Protein 3ZRD (pdb70)

Foldseek 3Di:
DPDDPPPDFDWAADPNDTFGFAADADDFQDFQDKDWFAFLVRDIDIPCNLAQAKEKEFEALDQQDQDDDVVLQVLQQVQLPDPRYAYEYEKQDDSVRNCNRPRAHPHHRYTYTHCPPDCVNSNSRRFATCDDPSHPIGAGWIFIAHNRRGTQDIDGHRYRVDDDPSVVNVVSVD/DDWAAEVNHIFDWAADADDFQDQQDKFWFAFLVRDIDIPCVLAQAKEKEFFALDQQDQDDDPLLQVLQQVQLVDPSYAYEYEKQDDSPRNCNRPSAHPHHRYTYTHVPDRVVSRNSRRQAGCDDPSHPMGAGKIFIAHNRRGTQDIDGHRHSPDHDDSVVSVVSVD

Sequence (340 aa):
QGIDPFTMTQTVHFQGNPVSVAGKLPQIGDKAKDFTLVAKDLSDVALSSFAGKRKVLNIFPSIDTGVCAASVRKFNQLAGELENTVVLCISSDLPFAQSRFCGAEGLSNVITLSTLRGADFKQAYGVAITEGPLAGLTARAVVVLDGQDNVIYSELVNEITTEPNYDAALAALKTQTVHFQGNPVSVAGKLPQIGDKAKDFTLVAKDLSDVALSSFAGKRKVLNIFPSIDTGVCAASVRKFNQLAGELENTVVLCISSDLPFAQSRFCGAEGLSNVITLSTLRGADFKQAYGVAITEGPLAGLTARAVVVLDGQDNVIYSELVNEITTEPNYDAALAALK

Organism: Yersinia pseudotuberculosis serotype O:3 (strain YPIII) (NCBI:txid502800)

Radius of gyration: 21.52 Å; Cα contacts (8 Å, |Δi|>4): 834; chains: 2; bounding box: 61×41×41 Å

Secondary structure (DSSP, 8-state):
--S-TTSPPPEEEETTEEEEEES----TTPBPPP-EEE-TTS-EEEGGGGTTSEEEEEE-S----S---HHHHHHHHHHHTSTTEEEEEEESS-HHHHTT-TTTTT-TTEEEEETTS-THHHHHTT-EE-SSTTTTSB--EEEEE-TTSBEEEEEE-SBTTS---HHHHHHHH-/-EEEEETTEEEEEES-PPPTTPBPPP-EEE-TTS-EEEGGGGTTSEEEEEE-S----S---HHHHHHHHHHHHSTTEEEEEEESS-HHHHTT-TTTTT-TTEEEEETTS-TTHHHHTT-EE-SSTTTTSB--EEEEE-TTSBEEEEEE-SBTTSPP-HHHHHHHH-

InterPro domains:
  IPR002065 Thiol peroxidase Tpx [MF_00269] (4-167)
  IPR002065 Thiol peroxidase Tpx [NF001808] (3-167)
  IPR002065 Thiol peroxidase Tpx [cd03014] (20-165)
  IPR013740 Redoxin [PF08534] (21-163)
  IPR013766 Thioredoxin domain [PS51352] (19-167)
  IPR018219 Thiol peroxidase conserved site [PS01265] (84-95)
  IPR036249 Thioredoxin-like superfamily [SSF52833] (4-164)
  IPR050455 Thiol Peroxidase Tpx Subfamily [PTHR43110] (1-167)

Nearest PDB structures (foldseek):
  2xpe-assembly1_A  TM=1.001E+00  e=2.404E-34  Yersinia pseudotuberculosis YPIII
  3i43-assembly1_A  TM=9.824E-01  e=5.336E-29  Escherichia coli K-12
  3hvx-assembly1_A-2  TM=9.548E-01  e=4.917E-28  Escherichia coli K-12
  1q98-assembly1_B  TM=9.803E-01  e=5.841E-27  Haemophilus influenzae
  4af2-assembly1_A  TM=9.039E-01  e=2.155E-28  Escherichia coli

B-factor: mean 32.44, std 13.42, range [13.03, 110.33]

CATH classification: 3.40.30.10

Solvent-accessible surface area: 14506 Å² total; per-residue (Å²): 203,92,80,92,100,184,89,176,121,21,58,0,68,39,132,71,79,85,9,39,6,30,38,102,6,14,102,120,59,63,117,9,120,97,10,64,0,0,11,150,103,27,52,85,26,28,1,68,78,26,82,46,84,49,0,0,0,0,0,12,18,35,0,19,49,87,128,37,51,81,36,11,73,111,3,0,72,79,0,1,117,66,150,79,5,6,0,0,0,0,0,7,0,7,1,66,1,1,51,71,5,40,0,4,113,82,21,81,74,14,70,19,0,0,15,28,34,31,62,128,5,21,110,40,0,0,0,18,3,78,80,41,55,8,14,24,1,0,0,9,0,0,0,0,0,39,28,63,30,37,2,48,31,26,44,41,6,101,46,13,105,63,72,8,77,24,116,32,0,36,65,33,11,141,136,47,82,2,50,68,131,53,92,106,15,32,0,11,23,76,20,14,130,122,58,60,96,8,51,94,11,57,0,0,11,82,104,21,49,84,25,26,1,68,80,29,80,45,66,52,0,0,0,0,0,12,18,33,0,19,47,76,133,42,55,74,55,8,79,50,3,0,57,82,0,0,113,72,160,77,2,4,0,0,0,0,0,10,1,8,1,62,1,2,60,105,5,44,0,5,117,84,26,81,71,14,59,15,0,0,10,27,44,29,47,113,3,29,108,48,1,0,0,10,4,87,77,44,83,17,6,21,2,0,0,5,0,0,0,0,0,42,24,56,28,59,2,50,32,28,45,40,8,93,40,11,84,72,69,7,76,24,115,30,0,24,52,36,7,212

Structure (mmCIF, N/CA/C/O backbone):
data_3ZRD
#
_entry.id   3ZRD
#
_cell.length_a   56.180
_cell.length_b   62.560
_cell.length_c   88.000
_cell.angle_alpha   90.00
_cell.angle_beta   90.00
_cell.angle_gamma   90.00
#
_symmetry.space_group_name_H-M   'P 21 21 21'
#
loop_
_entity.id
_entity.type
_entity.pdbx_description
1 polymer 'THIOL PEROXIDASE'
2 water water
#
loop_
_atom_site.group_PDB
_atom_site.id
_atom_site.type_symbol
_atom_site.label_atom_id
_atom_site.label_alt_id
_atom_site.label_comp_id
_atom_site.label_asym_id
_atom_site.label_entity_id
_atom_site.label_seq_id
_atom_site.pdbx_PDB_ins_code
_atom_site.Cartn_x
_atom_site.Cartn_y
_atom_site.Cartn_z
_atom_site.occupancy
_atom_site.B_iso_or_equiv
_atom_site.auth_seq_id
_atom_site.auth_comp_id
_atom_site.auth_asym_id
_atom_site.auth_atom_id
_atom_site.pdbx_PDB_model_num
ATOM 1 N N . GLN A 1 27 ? -19.346 -17.883 32.785 1.00 91.64 -6 GLN A N 1
ATOM 2 C CA . GLN A 1 27 ? -18.216 -17.032 32.412 1.00 88.45 -6 GLN A CA 1
ATOM 3 C C . GLN A 1 27 ? -18.652 -15.596 32.113 1.00 90.59 -6 GLN A C 1
ATOM 4 O O . GLN A 1 27 ? -19.774 -15.379 31.650 1.00 90.09 -6 GLN A O 1
ATOM 10 N N . GLY A 1 28 ? -17.761 -14.641 32.386 1.00 85.93 -5 GLY A N 1
ATOM 11 C CA . GLY A 1 28 ? -18.002 -13.218 32.167 1.00 83.21 -5 GLY A CA 1
ATOM 12 C C . GLY A 1 28 ? -17.250 -12.650 30.981 1.00 84.39 -5 GLY A C 1
ATOM 13 O O . GLY A 1 28 ? -16.663 -11.568 31.077 1.00 82.70 -5 GLY A O 1
ATOM 14 N N . ILE A 1 29 ? -17.268 -13.385 29.851 1.00 79.75 -4 ILE A N 1
ATOM 15 C CA . ILE A 1 29 ? -16.611 -13.028 28.588 1.00 76.01 -4 ILE A CA 1
ATOM 16 C C . ILE A 1 29 ? -17.451 -13.525 27.404 1.00 76.85 -4 ILE A C 1
ATOM 17 O O . ILE A 1 29 ? -18.228 -14.473 27.568 1.00 78.72 -4 ILE A O 1
ATOM 19 N N . ASP A 1 30 ? -17.295 -12.898 26.214 1.00 67.88 -3 ASP A N 1
ATOM 20 C CA . ASP A 1 30 ? -18.048 -13.320 25.032 1.00 66.37 -3 ASP A CA 1
ATOM 21 C C . ASP A 1 30 ? -17.231 -14.207 24.081 1.00 66.83 -3 ASP A C 1
ATOM 22 O O . ASP A 1 30 ? -16.326 -13.722 23.397 1.00 64.61 -3 ASP A O 1
ATOM 27 N N . PRO A 1 31 ? -17.566 -15.515 24.009 1.00 63.10 -2 PRO A N 1
ATOM 28 C CA . PRO A 1 31 ? -16.841 -16.409 23.092 1.00 62.05 -2 PRO A CA 1
ATOM 29 C C . PRO A 1 31 ? -17.273 -16.268 21.627 1.00 61.43 -2 PRO A C 1
ATOM 30 O O . PRO A 1 31 ? -16.562 -16.740 20.739 1.00 60.24 -2 PRO A O 1
ATOM 34 N N . PHE A 1 32 ? -18.443 -15.639 21.378 1.00 55.05 -1 PHE A N 1
ATOM 35 C CA . PHE A 1 32 ? -18.997 -15.467 20.036 1.00 53.18 -1 PHE A CA 1
ATOM 36 C C . PHE A 1 32 ? -18.591 -14.191 19.291 1.00 56.61 -1 PHE A C 1
ATOM 37 O O . PHE A 1 32 ? -18.868 -14.063 18.091 1.00 55.77 -1 PHE A O 1
ATOM 45 N N . THR A 1 33 ? -17.870 -13.284 19.982 1.00 52.86 0 THR A N 1
ATOM 46 C CA . THR A 1 33 ? -17.301 -12.090 19.359 1.00 50.80 0 THR A CA 1
ATOM 47 C C . THR A 1 33 ? -16.054 -12.595 18.622 1.00 54.54 0 THR A C 1
ATOM 48 O O . THR A 1 33 ? -15.126 -13.099 19.262 1.00 54.38 0 THR A O 1
ATOM 52 N N . MET A 1 34 ? -16.067 -12.542 17.282 1.00 51.43 1 MET A N 1
ATOM 53 C CA . MET A 1 34 ? -14.941 -13.008 16.470 1.00 51.79 1 MET A CA 1
ATOM 54 C C . MET A 1 34 ? -13.690 -12.164 16.718 1.00 51.58 1 MET A C 1
ATOM 55 O O . MET A 1 34 ? -13.809 -10.983 17.066 1.00 49.12 1 MET A O 1
ATOM 60 N N . THR A 1 35 ? -12.490 -12.763 16.551 1.00 47.12 2 THR A N 1
ATOM 61 C CA . THR A 1 35 ? -11.248 -12.001 16.727 1.00 44.64 2 THR A CA 1
ATOM 62 C C . THR A 1 35 ? -11.189 -10.914 15.676 1.00 45.11 2 THR A C 1
ATOM 63 O O . THR A 1 35 ? -11.728 -11.095 14.574 1.00 45.17 2 THR A O 1
ATOM 67 N N . GLN A 1 36 ? -10.584 -9.773 16.040 1.00 37.99 3 GLN A N 1
ATOM 68 C CA . GLN A 1 36 ? -10.467 -8.608 15.173 1.00 35.79 3 GLN A CA 1
ATOM 69 C C . GLN A 1 36 ? -9.764 -8.946 13.878 1.00 38.82 3 GLN A C 1
ATOM 70 O O . GLN A 1 36 ? -8.690 -9.558 13.873 1.00 37.16 3 GLN A O 1
ATOM 76 N N . THR A 1 37 ? -10.399 -8.553 12.779 1.00 36.68 4 THR A N 1
ATOM 77 C CA . THR A 1 37 ? -9.873 -8.735 11.438 1.00 37.40 4 THR A CA 1
ATOM 78 C C . THR A 1 37 ? -10.129 -7.456 10.656 1.00 40.79 4 THR A C 1
ATOM 79 O O . THR A 1 37 ? -11.204 -6.868 10.759 1.00 40.89 4 THR A O 1
ATOM 83 N N . VAL A 1 38 ? -9.130 -7.018 9.906 1.00 36.51 5 VAL A N 1
ATOM 84 C CA . VAL A 1 38 ? -9.233 -5.854 9.034 1.00 35.58 5 VAL A CA 1
ATOM 85 C C . VAL A 1 38 ? -8.909 -6.300 7.617 1.00 41.19 5 VAL A C 1
ATOM 86 O O . VAL A 1 38 ? -8.321 -7.366 7.427 1.00 42.39 5 VAL A O 1
ATOM 90 N N . HIS A 1 39 ? -9.270 -5.496 6.631 1.00 38.11 6 HIS A N 1
ATOM 91 C CA . HIS A 1 39 ? -8.999 -5.866 5.255 1.00 39.66 6 HIS A CA 1
ATOM 92 C C . HIS A 1 39 ? -8.011 -4.932 4.584 1.00 41.85 6 HIS A C 1
ATOM 93 O O . HIS A 1 39 ? -8.032 -3.724 4.821 1.00 39.52 6 HIS A O 1
ATOM 100 N N . PHE A 1 40 ? -7.096 -5.522 3.801 1.00 38.74 7 PHE A N 1
ATOM 101 C CA . PHE A 1 40 ? -6.082 -4.820 3.026 1.00 37.90 7 PHE A CA 1
ATOM 102 C C . PHE A 1 40 ? -5.858 -5.606 1.741 1.00 43.82 7 PHE A C 1
ATOM 103 O O . PHE A 1 40 ? -5.637 -6.822 1.803 1.00 43.83 7 PHE A O 1
ATOM 111 N N . GLN A 1 41 ? -5.964 -4.916 0.574 1.00 41.24 8 GLN A N 1
ATOM 112 C CA . GLN A 1 41 ? -5.817 -5.479 -0.781 1.00 42.62 8 GLN A CA 1
ATOM 113 C C . GLN A 1 41 ? -6.776 -6.671 -0.994 1.00 48.59 8 GLN A C 1
ATOM 114 O O . GLN A 1 41 ? -6.408 -7.675 -1.617 1.00 48.69 8 GLN A O 1
ATOM 120 N N . GLY A 1 42 ? -7.987 -6.532 -0.435 1.00 45.70 9 GLY A N 1
ATOM 121 C CA . GLY A 1 42 ? -9.060 -7.523 -0.463 1.00 47.60 9 GLY A CA 1
ATOM 122 C C . GLY A 1 42 ? -8.777 -8.769 0.356 1.00 52.96 9 GLY A C 1
ATOM 123 O O . GLY A 1 42 ? -9.396 -9.811 0.116 1.00 54.95 9 GLY A O 1
ATOM 124 N N . ASN A 1 43 ? -7.835 -8.680 1.326 1.00 47.47 10 ASN A N 1
ATOM 125 C CA . ASN A 1 43 ? -7.421 -9.821 2.148 1.00 47.33 10 ASN A CA 1
ATOM 126 C C . ASN A 1 43 ? -7.672 -9.632 3.647 1.00 49.46 10 ASN A C 1
ATOM 127 O O . ASN A 1 43 ? -7.376 -8.556 4.171 1.00 47.64 10 ASN A O 1
ATOM 132 N N . PRO A 1 44 ? -8.187 -10.670 4.360 1.00 46.66 11 PRO A N 1
ATOM 133 C CA . PRO A 1 44 ? -8.413 -10.531 5.809 1.00 45.13 11 PRO A CA 1
ATOM 134 C C . PRO A 1 44 ? -7.097 -10.592 6.582 1.00 46.87 11 PRO A C 1
ATOM 135 O O . PRO A 1 44 ? -6.290 -11.499 6.378 1.00 48.15 11 PRO A O 1
ATOM 139 N N . VAL A 1 45 ? -6.880 -9.600 7.452 1.00 40.25 12 VAL A N 1
ATOM 140 C CA . VAL A 1 45 ? -5.668 -9.425 8.251 1.00 38.92 12 VAL A CA 1
ATOM 141 C C . VAL A 1 45 ? -6.002 -9.354 9.752 1.00 39.03 12 VAL A C 1
ATOM 142 O O . VAL A 1 45 ? -6.827 -8.536 10.163 1.00 36.66 12 VAL A O 1
ATOM 146 N N . SER A 1 46 ? -5.372 -10.233 10.558 1.00 34.46 13 SER A N 1
ATOM 147 C CA . SER A 1 46 ? -5.589 -10.283 12.005 1.00 33.38 13 SER A CA 1
ATOM 148 C C . SER A 1 46 ? -4.980 -9.073 12.725 1.00 32.47 13 SER A C 1
ATOM 149 O O . SER A 1 46 ? -3.920 -8.574 12.333 1.00 30.31 13 SER A O 1
ATOM 152 N N . VAL A 1 47 ? -5.695 -8.578 13.744 1.00 27.89 14 VAL A N 1
ATOM 153 C CA . VAL A 1 47 ? -5.293 -7.450 14.583 1.00 25.70 14 VAL A CA 1
ATOM 154 C C . VAL A 1 47 ? -5.384 -7.961 16.021 1.00 32.38 14 VAL A C 1
ATOM 155 O O . VAL A 1 47 ? -6.445 -8.441 16.433 1.00 32.31 14 VAL A O 1
ATOM 159 N N . ALA A 1 48 ? -4.265 -7.898 16.765 1.00 28.80 15 ALA A N 1
ATOM 160 C CA . ALA A 1 48 ? -4.200 -8.412 18.137 1.00 30.19 15 ALA A CA 1
ATOM 161 C C . ALA A 1 48 ? -4.973 -7.565 19.139 1.00 34.46 15 ALA A C 1
ATOM 162 O O . ALA A 1 48 ? -5.061 -6.355 18.983 1.00 33.10 15 ALA A O 1
ATOM 164 N N . GLY A 1 49 ? -5.523 -8.219 20.154 1.00 33.25 16 GLY A N 1
ATOM 165 C CA . GLY A 1 49 ? -6.250 -7.567 21.231 1.00 32.82 16 GLY A CA 1
ATOM 166 C C . GLY A 1 49 ? -7.663 -7.150 20.895 1.00 35.52 16 GLY A C 1
ATOM 167 O O . GLY A 1 49 ? -8.311 -7.720 20.008 1.00 34.91 16 GLY A O 1
ATOM 168 N N . LYS A 1 50 ? -8.155 -6.164 21.642 1.00 31.33 17 LYS A N 1
ATOM 169 C CA . LYS A 1 50 ? -9.504 -5.646 21.484 1.00 30.83 17 LYS A CA 1
ATOM 170 C C . LYS A 1 50 ? -9.517 -4.155 21.683 1.00 31.96 17 LYS A C 1
ATOM 171 O O . LYS A 1 50 ? -9.080 -3.652 22.722 1.00 30.63 17 LYS A O 1
ATOM 175 N N . LEU A 1 51 ? -10.037 -3.455 20.681 1.00 28.08 18 LEU A N 1
ATOM 176 C CA . LEU A 1 51 ? -10.184 -2.014 20.706 1.00 27.47 18 LEU A CA 1
ATOM 177 C C . LEU A 1 51 ? -11.078 -1.633 21.901 1.00 32.46 18 LEU A C 1
ATOM 178 O O . LEU A 1 51 ? -12.146 -2.240 22.076 1.00 33.93 18 LEU A O 1
ATOM 183 N N . PRO A 1 52 ? -10.655 -0.668 22.752 1.00 27.34 19 PRO A N 1
ATOM 184 C CA . PRO A 1 52 ? -11.515 -0.262 23.881 1.00 26.86 19 PRO A CA 1
ATOM 185 C C . PRO A 1 52 ? -12.865 0.200 23.354 1.00 28.39 19 PRO A C 1
ATOM 186 O O . PRO A 1 52 ? -12.923 0.763 22.265 1.00 24.75 19 PRO A O 1
ATOM 190 N N . GLN A 1 53 ? -13.937 -0.116 24.083 1.00 27.47 20 GLN A N 1
ATOM 191 C CA . GLN A 1 53 ? -15.319 0.206 23.706 1.00 28.17 20 GLN A CA 1
ATOM 192 C C . GLN A 1 53 ? -15.855 1.322 24.608 1.00 29.62 20 GLN A C 1
ATOM 193 O O . GLN A 1 53 ? -15.305 1.553 25.685 1.00 28.49 20 GLN A O 1
ATOM 199 N N . ILE A 1 54 ? -16.959 1.970 24.196 1.00 25.89 21 ILE A N 1
ATOM 200 C CA . ILE A 1 54 ? -17.642 3.017 24.970 1.00 26.14 21 ILE A CA 1
ATOM 201 C C . ILE A 1 54 ? -17.870 2.535 26.405 1.00 32.11 21 ILE A C 1
ATOM 202 O O . ILE A 1 54 ? -18.335 1.406 26.613 1.00 33.21 21 ILE A O 1
ATOM 207 N N . GLY A 1 55 ? -17.498 3.376 27.364 1.00 29.55 22 GLY A N 1
ATOM 208 C CA . GLY A 1 55 ? -17.632 3.075 28.785 1.00 31.44 22 GLY A CA 1
ATOM 209 C C . GLY A 1 55 ? -16.348 2.585 29.425 1.00 36.36 22 GLY A C 1
ATOM 210 O O . GLY A 1 55 ? -16.173 2.731 30.638 1.00 37.92 22 GLY A O 1
ATOM 211 N N . ASP A 1 56 ? -15.449 1.972 28.624 1.00 31.74 23 ASP A N 1
ATOM 212 C CA . ASP A 1 56 ? -14.170 1.459 29.126 1.00 32.19 23 ASP A CA 1
ATOM 213 C C . ASP A 1 56 ? -13.274 2.602 29.560 1.00 35.01 23 ASP A C 1
ATOM 214 O O . ASP A 1 56 ? -13.346 3.702 29.000 1.00 33.11 23 ASP A O 1
ATOM 219 N N . LYS A 1 57 ? -12.423 2.332 30.545 1.00 32.86 24 LYS A N 1
ATOM 220 C CA . LYS A 1 57 ? -11.437 3.288 31.020 1.00 33.05 24 LYS A CA 1
ATOM 221 C C . LYS A 1 57 ? -10.193 3.052 30.158 1.00 36.01 24 LYS A C 1
ATOM 222 O O . LYS A 1 57 ? -9.712 1.921 30.077 1.00 35.79 24 LYS A O 1
ATOM 228 N N . ALA A 1 58 ? -9.743 4.086 29.433 1.00 32.39 25 ALA A N 1
ATOM 229 C CA . ALA A 1 58 ? -8.577 3.976 28.556 1.00 30.78 25 ALA A CA 1
ATOM 230 C C . ALA A 1 58 ? -7.326 3.724 29.359 1.00 33.10 25 ALA A C 1
ATOM 231 O O . ALA A 1 58 ? -7.154 4.302 30.435 1.00 33.93 25 ALA A O 1
ATOM 233 N N . LYS A 1 59 ? -6.472 2.837 28.852 1.00 27.94 26 LYS A N 1
ATOM 234 C CA . LYS A 1 59 ? -5.223 2.505 29.529 1.00 29.17 26 LYS A CA 1
ATOM 235 C C . LYS A 1 59 ? -4.187 3.604 29.283 1.00 30.84 26 LYS A C 1
ATOM 236 O O . LYS A 1 59 ? -4.115 4.154 28.179 1.00 28.13 26 LYS A O 1
ATOM 242 N N . ASP A 1 60 ? -3.377 3.920 30.315 1.00 27.51 27 ASP A N 1
ATOM 243 C CA . ASP A 1 60 ? -2.307 4.909 30.182 1.00 26.86 27 ASP A CA 1
ATOM 244 C C . ASP A 1 60 ? -1.291 4.418 29.158 1.00 30.06 27 ASP A C 1
ATOM 245 O O . ASP A 1 60 ? -1.103 3.211 28.983 1.00 30.87 27 ASP A O 1
ATOM 250 N N . PHE A 1 61 ? -0.686 5.342 28.431 1.00 25.74 28 PHE A N 1
ATOM 251 C CA . PHE A 1 61 ? 0.308 4.983 27.433 1.00 24.90 28 PHE A CA 1
ATOM 252 C C . PHE A 1 61 ? 1.372 6.040 27.359 1.00 27.81 28 PHE A C 1
ATOM 253 O O . PHE A 1 61 ? 1.156 7.163 27.813 1.00 26.36 28 PHE A O 1
ATOM 261 N N . THR A 1 62 ? 2.506 5.686 26.770 1.00 25.70 29 THR A N 1
ATOM 262 C CA . THR A 1 62 ? 3.610 6.604 26.532 1.00 25.95 29 THR A CA 1
ATOM 263 C C . THR A 1 62 ? 4.059 6.405 25.102 1.00 27.95 29 THR A C 1
ATOM 264 O O . THR A 1 62 ? 4.356 5.279 24.695 1.00 29.23 29 THR A O 1
ATOM 268 N N . LEU A 1 63 ? 4.062 7.491 24.331 1.00 22.02 30 LEU A N 1
ATOM 269 C CA . LEU A 1 63 ? 4.482 7.458 22.935 1.00 20.14 30 LEU A CA 1
ATOM 270 C C . LEU A 1 63 ? 5.511 8.562 22.661 1.00 24.36 30 LEU A C 1
ATOM 271 O O . LEU A 1 63 ? 5.772 9.378 23.546 1.00 25.52 30 LEU A O 1
ATOM 276 N N . VAL A 1 64 ? 6.104 8.571 21.462 1.00 20.46 31 VAL A N 1
ATOM 277 C CA . VAL A 1 64 ? 7.182 9.498 21.092 1.00 20.33 31 VAL A CA 1
ATOM 278 C C . VAL A 1 64 ? 6.707 10.650 20.204 1.00 23.29 31 VAL A C 1
ATOM 279 O O . VAL A 1 64 ? 6.160 10.412 19.135 1.00 21.40 31 VAL A O 1
ATOM 283 N N . ALA A 1 65 ? 6.995 11.892 20.629 1.00 21.51 32 ALA A N 1
ATOM 284 C CA . ALA A 1 65 ? 6.676 13.118 19.895 1.00 22.32 32 ALA A CA 1
ATOM 285 C C . ALA A 1 65 ? 7.756 13.431 18.834 1.00 27.11 32 ALA A C 1
ATOM 286 O O . ALA A 1 65 ? 8.782 12.738 18.760 1.00 25.62 32 ALA A O 1
ATOM 288 N N . LYS A 1 66 ? 7.494 14.455 17.993 1.00 25.88 33 LYS A N 1
ATOM 289 C CA . LYS A 1 66 ? 8.343 14.901 16.876 1.00 26.76 33 LYS A CA 1
ATOM 290 C C . LYS A 1 66 ? 9.784 15.271 17.263 1.00 31.73 33 LYS A C 1
ATOM 291 O O . LYS A 1 66 ? 10.672 15.220 16.414 1.00 31.75 33 LYS A O 1
ATOM 297 N N . ASP A 1 67 ? 10.005 15.644 18.536 1.00 29.91 34 ASP A N 1
ATOM 298 C CA . ASP A 1 67 ? 11.319 16.022 19.067 1.00 31.13 34 ASP A CA 1
ATOM 299 C C . ASP A 1 67 ? 12.009 14.841 19.788 1.00 34.10 34 ASP A C 1
ATOM 300 O O . ASP A 1 67 ? 13.048 15.033 20.423 1.00 35.37 34 ASP A O 1
ATOM 305 N N . LEU A 1 68 ? 11.415 13.631 19.691 1.00 28.69 35 LEU A N 1
ATOM 306 C CA . LEU A 1 68 ? 11.892 12.379 20.290 1.00 28.13 35 LEU A CA 1
ATOM 307 C C . LEU A 1 68 ? 11.653 12.238 21.805 1.00 33.19 35 LEU A C 1
ATOM 308 O O . LEU A 1 68 ? 12.041 11.240 22.402 1.00 33.27 35 LEU A O 1
ATOM 313 N N . SER A 1 69 ? 10.954 13.208 22.411 1.00 31.02 36 SER A N 1
ATOM 314 C CA . SER A 1 69 ? 10.580 13.158 23.827 1.00 30.87 36 SER A CA 1
ATOM 315 C C . SER A 1 69 ? 9.416 12.167 24.008 1.00 31.92 36 SER A C 1
ATOM 316 O O . SER A 1 69 ? 8.669 11.898 23.056 1.00 29.19 36 SER A O 1
ATOM 319 N N . ASP A 1 70 ? 9.270 11.644 25.233 1.00 27.95 37 ASP A N 1
ATOM 320 C CA . ASP A 1 70 ? 8.215 10.706 25.618 1.00 26.31 37 ASP A CA 1
ATOM 321 C C . ASP A 1 70 ? 7.010 11.500 26.108 1.00 30.80 37 ASP A C 1
ATOM 322 O O . ASP A 1 70 ? 7.170 12.404 26.927 1.00 32.51 37 ASP A O 1
ATOM 327 N N . VAL A 1 71 ? 5.815 11.182 25.585 1.00 25.53 38 VAL A N 1
ATOM 328 C CA . VAL A 1 71 ? 4.560 11.868 25.926 1.00 24.64 38 VAL A CA 1
ATOM 329 C C . VAL A 1 71 ? 3.583 10.842 26.518 1.00 27.52 38 VAL A C 1
ATOM 330 O O . VAL A 1 71 ? 3.230 9.887 25.836 1.00 24.76 38 VAL A O 1
ATOM 334 N N . ALA A 1 72 ? 3.153 11.032 27.794 1.00 25.88 39 ALA A N 1
ATOM 335 C CA . ALA A 1 72 ? 2.208 10.094 28.397 1.00 25.88 39 ALA A CA 1
ATOM 336 C C . ALA A 1 72 ? 0.769 10.572 28.211 1.00 28.36 39 ALA A C 1
ATOM 337 O O . ALA A 1 72 ? 0.537 11.774 28.192 1.00 26.51 39 ALA A O 1
ATOM 339 N N . LEU A 1 73 ? -0.207 9.639 28.101 1.00 25.03 40 LEU A N 1
ATOM 340 C CA . LEU A 1 73 ? -1.629 10.010 27.997 1.00 24.22 40 LEU A CA 1
ATOM 341 C C . LEU A 1 73 ? -2.038 10.906 29.197 1.00 29.82 40 LEU A C 1
ATOM 342 O O . LEU A 1 73 ? -2.783 11.884 29.017 1.00 29.32 40 LEU A O 1
ATOM 347 N N . SER A 1 74 ? -1.475 10.618 30.397 1.00 28.78 41 SER A N 1
ATOM 348 C CA . SER A 1 74 ? -1.704 11.394 31.627 1.00 30.83 41 SER A CA 1
ATOM 349 C C . SER A 1 74 ? -1.292 12.872 31.511 1.00 33.34 41 SER A C 1
ATOM 350 O O . SER A 1 74 ? -1.859 13.702 32.229 1.00 33.28 41 SER A O 1
ATOM 353 N N . SER A 1 75 ? -0.359 13.207 30.579 1.00 27.48 42 SER A N 1
ATOM 354 C CA . SER A 1 75 ? 0.070 14.600 30.337 1.00 27.41 42 SER A CA 1
ATOM 355 C C . SER A 1 75 ? -1.081 15.490 29.782 1.00 31.17 42 SER A C 1
ATOM 356 O O . SER A 1 75 ? -0.961 16.721 29.780 1.00 31.53 42 SER A O 1
ATOM 359 N N . PHE A 1 76 ? -2.177 14.859 29.313 1.00 26.18 43 PHE A N 1
ATOM 360 C CA . PHE A 1 76 ? -3.360 15.552 28.789 1.00 25.42 43 PHE A CA 1
ATOM 361 C C . PHE A 1 76 ? -4.563 15.496 29.746 1.00 30.14 43 PHE A C 1
ATOM 362 O O . PHE A 1 76 ? -5.698 15.716 29.313 1.00 27.92 43 PHE A O 1
ATOM 370 N N . ALA A 1 77 ? -4.308 15.260 31.047 1.00 30.20 44 ALA A N 1
ATOM 371 C CA . ALA A 1 77 ? -5.329 15.180 32.104 1.00 31.23 44 ALA A CA 1
ATOM 372 C C . ALA A 1 77 ? -6.373 16.306 31.997 1.00 33.83 44 ALA A C 1
ATOM 373 O O . ALA A 1 77 ? -6.006 17.464 31.786 1.00 32.10 44 ALA A O 1
ATOM 375 N N . GLY A 1 78 ? -7.649 15.933 32.070 1.00 31.31 45 GLY A N 1
ATOM 376 C CA . GLY 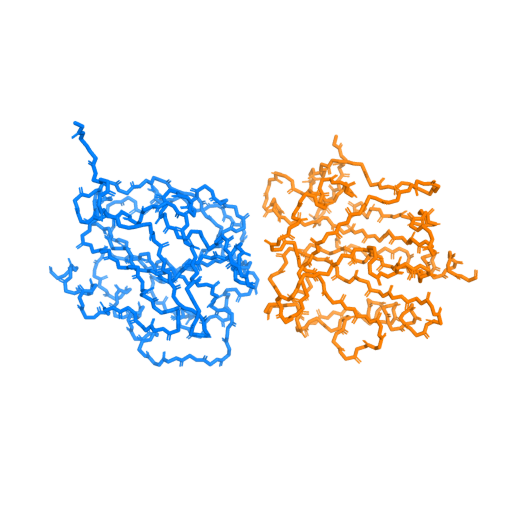A 1 78 ? -8.762 16.881 32.005 1.00 31.12 45 GLY A CA 1
ATOM 377 C C . GLY A 1 78 ? -9.271 17.208 30.611 1.00 32.21 45 GLY A C 1
ATOM 378 O O . GLY A 1 78 ? -10.427 17.605 30.456 1.00 31.04 45 GLY A O 1
ATOM 379 N N . LYS A 1 79 ? -8.411 17.075 29.588 1.00 27.44 46 LYS A N 1
ATOM 380 C CA . LYS A 1 79 ? -8.762 17.366 28.192 1.00 25.31 46 LYS A CA 1
ATOM 381 C C . LYS A 1 79 ? -9.430 16.175 27.513 1.00 25.35 46 LYS A C 1
ATOM 382 O O . LYS A 1 79 ? -9.165 15.032 27.885 1.00 23.67 46 LYS A O 1
ATOM 388 N N . ARG A 1 80 ? -10.282 16.432 26.507 1.00 21.49 47 ARG A N 1
ATOM 389 C CA . ARG A 1 80 ? -10.830 15.324 25.710 1.00 20.40 47 ARG A CA 1
ATOM 390 C C . ARG A 1 80 ? -9.729 14.954 24.713 1.00 22.23 47 ARG A C 1
ATOM 391 O O . ARG A 1 80 ? -8.974 15.832 24.289 1.00 20.35 47 ARG A O 1
ATOM 399 N N . LYS A 1 81 ? -9.603 13.669 24.376 1.00 18.11 48 LYS A N 1
ATOM 400 C CA . LYS A 1 81 ? -8.550 13.248 23.437 1.00 17.59 48 LYS A CA 1
ATOM 401 C C . LYS A 1 81 ? -9.130 12.509 22.273 1.00 20.86 48 LYS A C 1
ATOM 402 O O . LYS A 1 81 ? -9.964 11.628 22.466 1.00 22.36 48 LYS A O 1
ATOM 408 N N . VAL A 1 82 ? -8.678 12.846 21.063 1.00 16.05 49 VAL A N 1
ATOM 409 C CA . VAL A 1 82 ? -9.028 12.087 19.877 1.00 14.93 49 VAL A CA 1
ATOM 410 C C . VAL A 1 82 ? -7.775 11.294 19.494 1.00 17.95 49 VAL A C 1
ATOM 411 O O . VAL A 1 82 ? -6.769 11.896 19.114 1.00 18.30 49 VAL A O 1
ATOM 415 N N . LEU A 1 83 ? -7.824 9.959 19.638 1.00 15.14 50 LEU A N 1
ATOM 416 C CA . LEU A 1 83 ? -6.727 9.080 19.245 1.00 16.14 50 LEU A CA 1
ATOM 417 C C . LEU A 1 83 ? -7.050 8.625 17.833 1.00 19.78 50 LEU A C 1
ATOM 418 O O . LEU A 1 83 ? -7.960 7.808 17.624 1.00 18.73 50 LEU A O 1
ATOM 423 N N . ASN A 1 84 ? -6.346 9.216 16.868 1.00 16.67 51 ASN A N 1
ATOM 424 C CA . ASN A 1 84 ? -6.542 8.975 15.444 1.00 16.63 51 ASN A CA 1
ATOM 425 C C . ASN A 1 84 ? -5.383 8.100 15.001 1.00 18.55 51 ASN A C 1
ATOM 426 O O . ASN A 1 84 ? -4.266 8.570 14.833 1.00 18.44 51 ASN A O 1
ATOM 431 N N . ILE A 1 85 ? -5.638 6.799 14.928 1.00 15.72 52 ILE A N 1
ATOM 432 C CA . ILE A 1 85 ? -4.609 5.777 14.724 1.00 14.18 52 ILE A CA 1
ATOM 433 C C . ILE A 1 85 ? -4.526 5.339 13.268 1.00 18.15 52 ILE A C 1
ATOM 434 O O . ILE A 1 85 ? -5.529 4.958 12.688 1.00 17.50 52 ILE A O 1
ATOM 439 N N . PHE A 1 86 ? -3.317 5.350 12.708 1.00 15.47 53 PHE A N 1
ATOM 440 C CA . PHE A 1 86 ? -3.094 4.999 11.310 1.00 15.13 53 PHE A CA 1
ATOM 441 C C . PHE A 1 86 ? -1.976 3.988 11.093 1.00 19.46 53 PHE A C 1
ATOM 442 O O . PHE A 1 86 ? -0.925 4.114 11.729 1.00 17.11 53 PHE A O 1
ATOM 450 N N . PRO A 1 87 ? -2.099 3.132 10.049 1.00 18.00 54 PRO A N 1
ATOM 451 C CA . PRO A 1 87 ? -0.957 2.266 9.659 1.00 18.57 54 PRO A CA 1
ATOM 452 C C . PRO A 1 87 ? 0.262 3.126 9.290 1.00 21.85 54 PRO A C 1
ATOM 453 O O . PRO A 1 87 ? 1.363 2.865 9.770 1.00 22.35 54 PRO A O 1
ATOM 457 N N . SER A 1 88 ? 0.050 4.195 8.497 1.00 16.91 55 SER A N 1
ATOM 458 C CA . SER A 1 88 ? 1.091 5.169 8.164 1.00 16.45 55 SER A CA 1
ATOM 459 C C . SER A 1 88 ? 0.459 6.502 7.805 1.00 20.97 55 SER A C 1
ATOM 460 O O . SER A 1 88 ? -0.598 6.553 7.163 1.00 20.23 55 SER A O 1
ATOM 463 N N . ILE A 1 89 ? 1.132 7.571 8.210 1.00 19.53 56 ILE A N 1
ATOM 464 C CA . ILE A 1 89 ? 0.781 8.954 7.897 1.00 20.23 56 ILE A CA 1
ATOM 465 C C . ILE A 1 89 ? 1.880 9.589 7.030 1.00 25.78 56 ILE A C 1
ATOM 466 O O . ILE A 1 89 ? 1.825 10.782 6.724 1.00 27.32 56 ILE A O 1
ATOM 471 N N . ASP A 1 90 ? 2.848 8.768 6.599 1.00 21.21 57 ASP A N 1
ATOM 472 C CA . ASP A 1 90 ? 3.949 9.202 5.741 1.00 20.56 57 ASP A CA 1
ATOM 473 C C . ASP A 1 90 ? 3.466 9.267 4.276 1.00 25.34 57 ASP A C 1
ATOM 474 O O . ASP A 1 90 ? 3.597 8.298 3.528 1.00 23.80 57 ASP A O 1
ATOM 479 N N . THR A 1 91 ? 2.881 10.408 3.889 1.00 24.25 58 THR A N 1
ATOM 480 C CA . THR A 1 91 ? 2.347 10.614 2.537 1.00 26.51 58 THR A CA 1
ATOM 481 C C . THR A 1 91 ? 2.399 12.069 2.091 1.00 34.12 58 THR A C 1
ATOM 482 O O . THR A 1 91 ? 2.249 12.969 2.914 1.00 34.67 58 THR A O 1
ATOM 486 N N . GLY A 1 92 ? 2.595 12.275 0.792 1.00 33.46 59 GLY A N 1
ATOM 487 C CA . GLY A 1 92 ? 2.622 13.601 0.189 1.00 35.98 59 GLY A CA 1
ATOM 488 C C . GLY A 1 92 ? 1.274 14.015 -0.364 1.00 42.28 59 GLY A C 1
ATOM 489 O O . GLY A 1 92 ? 1.140 15.111 -0.920 1.00 43.14 59 GLY A O 1
ATOM 490 N N . VAL A 1 93 ? 0.261 13.137 -0.214 1.00 39.13 60 VAL A N 1
ATOM 491 C CA . VAL A 1 93 ? -1.091 13.359 -0.726 1.00 40.40 60 VAL A CA 1
ATOM 492 C C . VAL A 1 93 ? -2.109 12.621 0.125 1.00 44.85 60 VAL A C 1
ATOM 493 O O . VAL A 1 93 ? -1.963 11.421 0.376 1.00 44.16 60 VAL A O 1
ATOM 497 N N . CYS A 1 94 ? -3.118 13.352 0.605 1.00 41.62 61 CYS A N 1
ATOM 498 C CA . CYS A 1 94 ? -4.158 12.784 1.457 1.00 40.74 61 CYS A CA 1
ATOM 499 C C . CYS A 1 94 ? -5.538 13.343 1.126 1.00 42.85 61 CYS A C 1
ATOM 500 O O . CYS A 1 94 ? -5.661 14.417 0.519 1.00 42.39 61 CYS A O 1
ATOM 503 N N . ALA A 1 95 ? -6.573 12.612 1.556 1.00 37.09 62 ALA A N 1
ATOM 504 C CA . ALA A 1 95 ? -7.958 13.012 1.387 1.00 37.03 62 ALA A CA 1
ATOM 505 C C . ALA A 1 95 ? -8.243 14.209 2.306 1.00 35.94 62 ALA A C 1
ATOM 506 O O . ALA A 1 95 ? -7.792 14.224 3.452 1.00 32.76 62 ALA A O 1
ATOM 508 N N . ALA A 1 96 ? -8.973 15.223 1.791 1.00 32.12 63 ALA A N 1
ATOM 509 C CA . ALA A 1 96 ? -9.331 16.440 2.535 1.00 30.54 63 ALA A CA 1
ATOM 510 C C . ALA A 1 96 ? -10.058 16.126 3.850 1.00 29.98 63 ALA A C 1
ATOM 511 O O . ALA A 1 96 ? -9.835 16.817 4.847 1.00 25.90 63 ALA A O 1
ATOM 513 N N . SER A 1 97 ? -10.901 15.061 3.847 1.00 26.49 64 SER A N 1
ATOM 514 C CA . SER A 1 97 ? -11.668 14.571 4.996 1.00 25.06 64 SER A CA 1
ATOM 515 C C . SER A 1 97 ? -10.775 14.222 6.189 1.00 25.51 64 SER A C 1
ATOM 516 O O . SER A 1 97 ? -11.155 14.524 7.320 1.00 24.30 64 SER A O 1
ATOM 519 N N . VAL A 1 98 ? -9.590 13.603 5.935 1.00 21.84 65 VAL A N 1
ATOM 520 C CA . VAL A 1 98 ? -8.611 13.227 6.975 1.00 21.36 65 VAL A CA 1
ATOM 521 C C . VAL A 1 98 ? -8.169 14.499 7.718 1.00 24.48 65 VAL A C 1
ATOM 522 O O . VAL A 1 98 ? -8.255 14.585 8.951 1.00 22.20 65 VAL A O 1
ATOM 526 N N . ARG A 1 99 ? -7.753 15.506 6.937 1.00 22.02 66 ARG A N 1
ATOM 527 C CA . ARG A 1 99 ? -7.300 16.787 7.437 1.00 22.05 66 ARG A CA 1
ATOM 528 C C . ARG A 1 99 ? -8.417 17.560 8.105 1.00 25.08 66 ARG A C 1
ATOM 529 O O . ARG A 1 99 ? -8.208 18.075 9.198 1.00 24.72 66 ARG A O 1
ATOM 537 N N . LYS A 1 100 ? -9.591 17.651 7.453 1.00 20.71 67 LYS A N 1
ATOM 538 C CA . LYS A 1 100 ? -10.773 18.347 7.958 1.00 20.86 67 LYS A CA 1
ATOM 539 C C . LYS A 1 100 ? -11.199 17.829 9.346 1.00 23.62 67 LYS A C 1
ATOM 540 O O . LYS A 1 100 ? -11.505 18.645 10.211 1.00 24.44 67 LYS A O 1
ATOM 546 N N . PHE A 1 101 ? -11.213 16.491 9.550 1.00 18.73 68 PHE A N 1
ATOM 547 C CA . PHE A 1 101 ? -11.584 15.916 10.844 1.00 17.41 68 PHE A CA 1
ATOM 548 C C . PHE A 1 101 ? -10.604 16.370 11.925 1.00 20.70 68 PHE A C 1
ATOM 549 O O . PHE A 1 101 ? -11.037 16.813 12.972 1.00 19.26 68 PHE A O 1
ATOM 557 N N . ASN A 1 102 ? -9.290 16.251 11.662 1.00 17.99 69 ASN A N 1
ATOM 558 C CA . ASN A 1 102 ? -8.263 16.647 12.625 1.00 17.47 69 ASN A CA 1
ATOM 559 C C . ASN A 1 102 ? -8.364 18.121 12.968 1.00 20.39 69 ASN A C 1
ATOM 560 O O . ASN A 1 102 ? -8.288 18.476 14.144 1.00 19.45 69 ASN A O 1
ATOM 565 N N . GLN A 1 103 ? -8.644 18.964 11.956 1.00 17.87 70 GLN A N 1
ATOM 566 C CA . GLN A 1 103 ? -8.768 20.406 12.120 1.00 19.63 70 GLN A CA 1
ATOM 567 C C . GLN A 1 103 ? -9.971 20.767 13.003 1.00 23.65 70 GLN A C 1
ATOM 568 O O . GLN A 1 103 ? -9.819 21.510 13.978 1.00 23.21 70 GLN A O 1
ATOM 574 N N . LEU A 1 104 ? -11.152 20.219 12.664 1.00 20.22 71 LEU A N 1
ATOM 575 C CA . LEU A 1 104 ? -12.386 20.449 13.385 1.00 20.24 71 LEU A CA 1
ATOM 576 C C . LEU A 1 104 ? -12.291 19.986 14.835 1.00 22.98 71 LEU A C 1
ATOM 577 O O . LEU A 1 104 ? -12.637 20.757 15.722 1.00 22.48 71 LEU A O 1
ATOM 582 N N . ALA A 1 105 ? -11.785 18.754 15.071 1.00 19.92 72 ALA A N 1
ATOM 583 C CA . ALA A 1 105 ? -11.637 18.199 16.418 1.00 19.66 72 ALA A CA 1
ATOM 584 C C . ALA A 1 105 ? -10.676 19.042 17.266 1.00 22.15 72 ALA A C 1
ATOM 585 O O . ALA A 1 105 ? -11.007 19.369 18.409 1.00 20.91 72 ALA A O 1
ATOM 587 N N . GLY A 1 106 ? -9.535 19.426 16.677 1.00 18.91 73 GLY A N 1
ATOM 588 C CA . GLY A 1 106 ? -8.534 20.262 17.339 1.00 19.60 73 GLY A CA 1
ATOM 589 C C . GLY A 1 106 ? -9.015 21.668 17.668 1.00 26.15 73 GLY A C 1
ATOM 590 O O . GLY A 1 106 ? -8.480 22.300 18.586 1.00 25.53 73 GLY A O 1
ATOM 591 N N . GLU A 1 107 ? -10.037 22.169 16.926 1.00 24.18 74 GLU A N 1
ATOM 592 C CA . GLU A 1 107 ? -10.616 23.501 17.148 1.00 25.01 74 GLU A CA 1
ATOM 593 C C . GLU A 1 107 ? -11.689 23.505 18.245 1.00 28.80 74 GLU A C 1
ATOM 594 O O . GLU A 1 107 ? -12.126 24.577 18.674 1.00 29.35 74 GLU A O 1
ATOM 600 N N . LEU A 1 108 ? -12.111 22.311 18.698 1.00 24.08 75 LEU A N 1
ATOM 601 C CA . LEU A 1 108 ? -13.099 22.194 19.771 1.00 24.31 75 LEU A CA 1
ATOM 602 C C . LEU A 1 108 ? -12.428 22.565 21.077 1.00 28.41 75 LEU A C 1
ATOM 603 O O . LEU A 1 108 ? -11.216 22.374 21.228 1.00 27.92 75 LEU A O 1
ATOM 608 N N . GLU A 1 109 ? -13.217 23.092 22.025 1.00 26.51 76 GLU A N 1
ATOM 609 C CA . GLU A 1 109 ? -12.692 23.481 23.325 1.0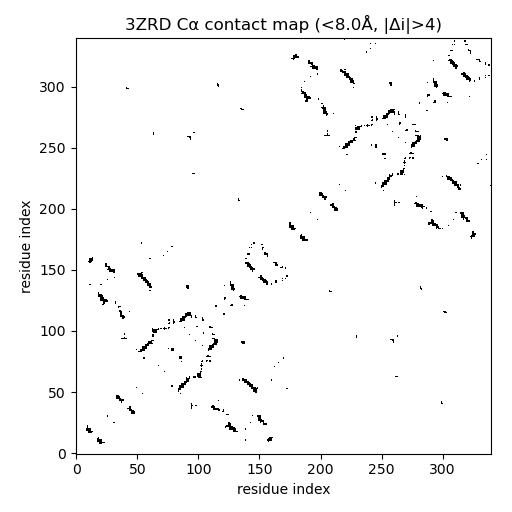0 26.41 76 GLU A CA 1
ATOM 610 C C . GLU A 1 109 ? -12.221 22.276 24.117 1.00 26.13 76 GLU A C 1
ATOM 611 O O . GLU A 1 109 ? -12.858 21.214 24.069 1.00 25.03 76 GLU A O 1
ATOM 617 N N . ASN A 1 110 ? -11.107 22.457 24.845 1.00 22.61 77 ASN A N 1
ATOM 618 C CA . ASN A 1 110 ? -10.517 21.474 25.753 1.00 21.78 77 ASN A CA 1
ATOM 619 C C . ASN A 1 110 ? -10.329 20.109 25.073 1.00 22.83 77 ASN A C 1
ATOM 620 O O . ASN A 1 110 ? -10.762 19.070 25.587 1.00 21.07 77 ASN A O 1
ATOM 625 N N . THR A 1 111 ? -9.721 20.126 23.865 1.00 19.20 78 THR A N 1
ATOM 626 C CA . THR A 1 111 ? -9.544 18.909 23.075 1.00 17.49 78 THR A CA 1
ATOM 627 C C . THR A 1 111 ? -8.154 18.874 22.456 1.00 23.84 78 THR A C 1
ATOM 628 O O . THR A 1 111 ? -7.652 19.889 21.971 1.00 25.54 78 THR A O 1
ATOM 632 N N . VAL A 1 112 ? -7.555 17.695 22.458 1.00 18.96 79 VAL A N 1
ATOM 633 C CA . VAL A 1 112 ? -6.301 17.435 21.770 1.00 19.01 79 VAL A CA 1
ATOM 634 C C . VAL A 1 112 ? -6.505 16.237 20.804 1.00 21.71 79 VAL A C 1
ATOM 635 O O . VAL A 1 112 ? -7.203 15.272 21.142 1.00 20.71 79 VAL A O 1
ATOM 639 N N . VAL A 1 113 ? -5.903 16.324 19.606 1.00 17.48 80 VAL A N 1
ATOM 640 C CA . VAL A 1 113 ? -5.930 15.255 18.607 1.00 15.38 80 VAL A CA 1
ATOM 641 C C . VAL A 1 113 ? -4.537 14.655 18.607 1.00 19.17 80 VAL A C 1
ATOM 642 O O . VAL A 1 113 ? -3.550 15.382 18.455 1.00 17.79 80 VAL A O 1
ATOM 646 N N . LEU A 1 114 ? -4.454 13.340 18.807 1.00 16.10 81 LEU A N 1
ATOM 647 C CA . LEU A 1 114 ? -3.182 12.634 18.793 1.00 16.82 81 LEU A CA 1
ATOM 648 C C . LEU A 1 114 ? -3.183 11.675 17.603 1.00 18.95 81 LEU A C 1
ATOM 649 O O . LEU A 1 114 ? -3.927 10.678 17.602 1.00 17.40 81 LEU A O 1
ATOM 654 N N . CYS A 1 115 ? -2.411 12.029 16.548 1.00 16.03 82 CYS A N 1
ATOM 655 C CA . CYS A 1 115 ? -2.305 11.206 15.346 1.00 15.73 82 CYS A CA 1
ATOM 656 C C . CYS A 1 115 ? -1.200 10.230 15.608 1.00 19.65 82 CYS A C 1
ATOM 657 O O . CYS A 1 115 ? -0.031 10.619 15.671 1.00 20.43 82 CYS A O 1
ATOM 660 N N . ILE A 1 116 ? -1.570 8.963 15.779 1.00 15.51 83 ILE A N 1
ATOM 661 C CA . ILE A 1 116 ? -0.628 7.919 16.172 1.00 14.57 83 ILE A CA 1
ATOM 662 C C . ILE A 1 116 ? -0.370 6.959 15.029 1.00 17.76 83 ILE A C 1
ATOM 663 O O . ILE A 1 116 ? -1.304 6.537 14.372 1.00 16.48 83 ILE A O 1
ATOM 668 N N . SER A 1 117 ? 0.896 6.577 14.830 1.00 15.83 84 SER A N 1
ATOM 669 C CA . SER A 1 117 ? 1.290 5.595 13.817 1.00 16.03 84 SER A CA 1
ATOM 670 C C . SER A 1 117 ? 2.638 4.988 14.210 1.00 20.67 84 SER A C 1
ATOM 671 O O . SER A 1 117 ? 3.274 5.441 15.167 1.00 19.32 84 SER A O 1
ATOM 674 N N . SER A 1 118 ? 3.077 3.989 13.443 1.00 18.56 85 SER A N 1
ATOM 675 C CA . SER A 1 118 ? 4.369 3.327 13.635 1.00 19.11 85 SER A CA 1
ATOM 676 C C . SER A 1 118 ? 5.469 4.064 12.836 1.00 20.97 85 SER A C 1
ATOM 677 O O . SER A 1 118 ? 6.613 3.634 12.847 1.00 20.81 85 SER A O 1
ATOM 680 N N . ASP A 1 119 ? 5.127 5.170 12.134 1.00 17.16 86 ASP A N 1
ATOM 681 C CA . ASP A 1 119 ? 6.165 5.918 11.422 1.00 18.20 86 ASP A CA 1
ATOM 682 C C . ASP A 1 119 ? 7.050 6.542 12.485 1.00 22.67 86 ASP A C 1
ATOM 683 O O . ASP A 1 119 ? 6.550 6.918 13.552 1.00 21.92 86 ASP A O 1
ATOM 688 N N . LEU A 1 120 ? 8.349 6.655 12.213 1.00 20.39 87 LEU A N 1
ATOM 689 C CA . LEU A 1 120 ? 9.242 7.302 13.172 1.00 20.16 87 LEU A CA 1
ATOM 690 C C . LEU A 1 120 ? 8.925 8.812 13.221 1.00 23.05 87 LEU A C 1
ATOM 691 O O . LEU A 1 120 ? 8.392 9.328 12.239 1.00 21.28 87 LEU A O 1
ATOM 696 N N . PRO A 1 121 ? 9.267 9.552 14.301 1.00 23.01 88 PRO A N 1
ATOM 697 C CA . PRO A 1 121 ? 8.962 11.004 14.324 1.00 24.26 88 PRO A CA 1
ATOM 698 C C . PRO A 1 121 ? 9.489 11.773 13.108 1.00 32.52 88 PRO A C 1
ATOM 699 O O . PRO A 1 121 ? 8.850 12.743 12.696 1.00 33.79 88 PRO A O 1
ATOM 703 N N . PHE A 1 122 ? 10.614 11.306 12.504 1.00 29.57 89 PHE A N 1
ATOM 704 C CA . PHE A 1 122 ? 11.235 11.928 11.323 1.00 30.70 89 PHE A CA 1
ATOM 705 C C . PHE A 1 122 ? 10.332 11.900 10.073 1.00 33.01 89 PHE A C 1
ATOM 706 O O . PHE A 1 122 ? 10.505 12.731 9.187 1.00 34.50 89 PHE A O 1
ATOM 714 N N . ALA A 1 123 ? 9.413 10.937 9.993 1.00 28.26 90 ALA A N 1
ATOM 715 C CA . ALA A 1 123 ? 8.482 10.726 8.875 1.00 28.02 90 ALA A CA 1
ATOM 716 C C . ALA A 1 123 ? 7.060 11.203 9.165 1.00 34.71 90 ALA A C 1
ATOM 717 O O . ALA A 1 123 ? 6.254 11.276 8.237 1.00 35.00 90 ALA A O 1
ATOM 719 N N . GLN A 1 124 ? 6.742 11.499 10.435 1.00 33.15 91 GLN A N 1
ATOM 720 C CA . GLN A 1 124 ? 5.392 11.926 10.821 1.00 33.33 91 GLN A CA 1
ATOM 721 C C . GLN A 1 124 ? 5.144 13.398 10.609 1.00 40.59 91 GLN A C 1
ATOM 722 O O . GLN A 1 124 ? 3.993 13.799 10.423 1.00 39.65 91 GLN A O 1
ATOM 728 N N . SER A 1 125 ? 6.220 14.206 10.653 1.00 40.81 92 SER A N 1
ATOM 729 C CA . SER A 1 125 ? 6.179 15.663 10.504 1.00 42.98 92 SER A CA 1
ATOM 730 C C . SER A 1 125 ? 5.677 16.124 9.135 1.00 47.55 92 SER A C 1
ATOM 731 O O . SER A 1 125 ? 5.176 17.240 9.008 1.00 48.47 92 SER A O 1
ATOM 734 N N . ARG A 1 126 ? 5.777 15.253 8.127 1.00 44.82 93 ARG A N 1
ATOM 735 C CA . ARG A 1 126 ? 5.300 15.524 6.772 1.00 44.89 93 ARG A CA 1
ATOM 736 C C . ARG A 1 126 ? 3.911 14.894 6.551 1.00 46.76 93 ARG A C 1
ATOM 737 O O . ARG A 1 126 ? 3.573 14.504 5.425 1.00 47.50 93 ARG A O 1
ATOM 745 N N . PHE A 1 127 ? 3.104 14.789 7.633 1.00 39.57 94 PHE A N 1
ATOM 746 C CA . PHE A 1 127 ? 1.767 14.251 7.480 1.00 37.40 94 PHE A CA 1
ATOM 747 C C . PHE A 1 127 ? 0.838 15.289 7.007 1.00 39.33 94 PHE A C 1
ATOM 748 O O . PHE A 1 127 ? 0.456 16.232 7.709 1.00 35.14 94 PHE A O 1
ATOM 756 N N . CYS A 1 128 ? 0.463 15.049 5.774 1.00 38.36 95 CYS A N 1
ATOM 757 C CA . CYS A 1 128 ? -0.482 15.735 4.952 1.00 39.67 95 CYS A CA 1
ATOM 758 C C . CYS A 1 128 ? -1.737 16.115 5.772 1.00 40.53 95 CYS A C 1
ATOM 759 O O . CYS A 1 128 ? -2.215 17.230 5.637 1.00 41.37 95 CYS A O 1
ATOM 762 N N . GLY A 1 129 ? -2.207 15.223 6.652 1.00 34.68 96 GLY A N 1
ATOM 763 C CA . GLY A 1 129 ? -3.391 15.474 7.481 1.00 33.11 96 GLY A CA 1
ATOM 764 C C . GLY A 1 129 ? -3.220 15.958 8.914 1.00 32.67 96 GLY A C 1
ATOM 765 O O . GLY A 1 129 ? -4.204 15.961 9.653 1.00 31.30 96 GLY A O 1
ATOM 766 N N . ALA A 1 130 ? -2.001 16.386 9.339 1.00 27.73 97 ALA A N 1
ATOM 767 C CA . ALA A 1 130 ? -1.758 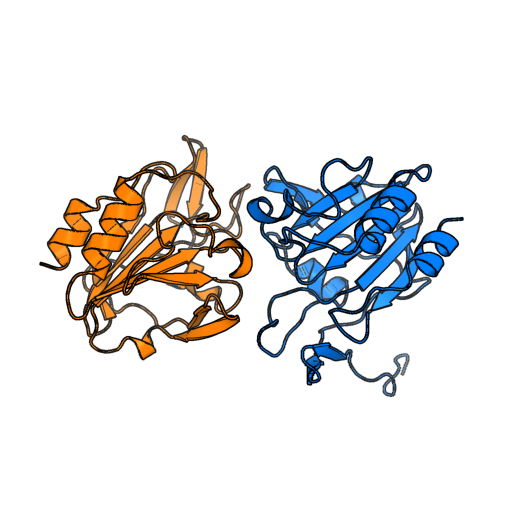16.888 10.709 1.00 27.17 97 ALA A CA 1
ATOM 768 C C . ALA A 1 130 ? -0.891 18.138 10.822 1.00 33.95 97 ALA A C 1
ATOM 769 O O . ALA A 1 130 ? -1.063 18.907 11.769 1.00 32.96 97 ALA A O 1
ATOM 771 N N . GLU A 1 131 ? 0.070 18.320 9.894 1.00 33.36 98 GLU A N 1
ATOM 772 C CA . GLU A 1 131 ? 1.019 19.443 9.897 1.00 35.24 98 GLU A CA 1
ATOM 773 C C . GLU A 1 131 ? 0.345 20.814 9.921 1.00 39.40 98 GLU A C 1
ATOM 774 O O . GLU A 1 131 ? -0.571 21.053 9.145 1.00 40.16 98 GLU A O 1
ATOM 780 N N . GLY A 1 132 ? 0.800 21.683 10.827 1.00 34.87 99 GLY A N 1
ATOM 781 C CA . GLY A 1 132 ? 0.308 23.046 10.977 1.00 35.26 99 GLY A CA 1
ATOM 782 C C . GLY A 1 132 ? -1.093 23.202 11.532 1.00 37.56 99 GLY A C 1
ATOM 783 O O . GLY A 1 132 ? -1.682 24.278 11.406 1.00 38.75 99 GLY A O 1
ATOM 784 N N . LEU A 1 133 ? -1.645 22.143 12.159 1.00 31.27 100 LEU A N 1
ATOM 785 C CA . LEU A 1 133 ? -2.983 22.203 12.734 1.00 29.27 100 LEU A CA 1
ATOM 786 C C . LEU A 1 133 ? -2.937 22.412 14.245 1.00 31.37 100 LEU A C 1
ATOM 787 O O . LEU A 1 133 ? -2.186 21.718 14.942 1.00 28.54 100 LEU A O 1
ATOM 792 N N . SER A 1 134 ? -3.753 23.354 14.746 1.00 29.12 101 SER A N 1
ATOM 793 C CA . SER A 1 134 ? -3.847 23.666 16.173 1.00 28.95 101 SER A CA 1
ATOM 794 C C . SER A 1 134 ? -4.352 22.464 16.954 1.00 28.56 101 SER A C 1
ATOM 795 O O . SER A 1 134 ? -5.333 21.829 16.551 1.00 27.23 101 SER A O 1
ATOM 798 N N . ASN A 1 135 ? -3.672 22.156 18.074 1.00 23.87 102 ASN A N 1
ATOM 799 C CA . ASN A 1 135 ? -4.003 21.054 18.978 1.00 21.99 102 ASN A CA 1
ATOM 800 C C . ASN A 1 135 ? -3.987 19.669 18.328 1.00 22.72 102 ASN A C 1
ATOM 801 O O . ASN A 1 135 ? -4.714 18.785 18.777 1.00 21.48 102 ASN A O 1
ATOM 806 N N . VAL A 1 136 ? -3.169 19.483 17.275 1.00 19.05 103 VAL A N 1
ATOM 807 C CA . VAL A 1 136 ? -3.000 18.185 16.610 1.00 16.63 103 VAL A CA 1
ATOM 808 C C . VAL A 1 136 ? -1.522 17.833 16.759 1.00 21.71 103 VAL A C 1
ATOM 809 O O . VAL A 1 136 ? -0.667 18.586 16.279 1.00 21.08 103 VAL A O 1
ATOM 813 N N . ILE A 1 137 ? -1.237 16.731 17.480 1.00 19.77 104 ILE A N 1
ATOM 814 C CA . ILE A 1 137 ? 0.119 16.242 17.827 1.00 21.32 104 ILE A CA 1
ATOM 815 C C . ILE A 1 137 ? 0.314 14.873 17.179 1.00 23.68 104 ILE A C 1
ATOM 816 O O . ILE A 1 137 ? -0.583 14.039 17.258 1.00 24.63 104 ILE A O 1
ATOM 821 N N . THR A 1 138 ? 1.481 14.639 16.554 1.00 18.68 105 THR A N 1
ATOM 822 C CA . THR A 1 138 ? 1.799 13.320 15.988 1.00 17.48 105 THR A CA 1
ATOM 823 C C . THR A 1 138 ? 2.593 12.551 17.052 1.00 21.18 105 THR A C 1
ATOM 824 O O . THR A 1 138 ? 3.435 13.132 17.751 1.00 20.38 105 THR A O 1
ATOM 828 N N . LEU A 1 139 ? 2.296 11.265 17.196 1.00 16.59 106 LEU A N 1
ATOM 829 C CA . LEU A 1 139 ? 2.976 10.409 18.159 1.00 16.52 106 LEU A CA 1
ATOM 830 C C . LEU A 1 139 ? 3.347 9.101 17.489 1.00 21.03 106 LEU A C 1
ATOM 831 O O . LEU A 1 139 ? 2.557 8.544 16.723 1.00 19.46 106 LEU A O 1
ATOM 836 N N . SER A 1 140 ? 4.551 8.629 17.787 1.00 19.22 107 SER A N 1
ATOM 837 C CA . SER A 1 140 ? 5.129 7.425 17.220 1.00 18.48 107 SER A CA 1
ATOM 838 C C . SER A 1 140 ? 5.166 6.282 18.192 1.00 22.09 107 SER A C 1
ATOM 839 O O . SER A 1 140 ? 5.479 6.457 19.371 1.00 21.02 107 SER A O 1
ATOM 842 N N . THR A 1 141 ? 4.964 5.085 17.637 1.00 20.84 108 THR A N 1
ATOM 843 C CA . THR A 1 141 ? 5.040 3.797 18.315 1.00 23.31 108 THR A CA 1
ATOM 844 C C . THR A 1 141 ? 6.530 3.379 18.536 1.00 33.39 108 THR A C 1
ATOM 845 O O . THR A 1 141 ? 6.792 2.335 19.154 1.00 35.01 108 THR A O 1
ATOM 849 N N . LEU A 1 142 ? 7.507 4.234 18.111 1.00 31.51 109 LEU A N 1
ATOM 850 C CA . LEU A 1 142 ? 8.946 3.977 18.322 1.00 33.83 109 LEU A CA 1
ATOM 851 C C . LEU A 1 142 ? 9.196 3.454 19.761 1.00 42.66 109 LEU A C 1
ATOM 852 O O . LEU A 1 142 ? 9.885 2.448 19.937 1.00 43.74 109 LEU A O 1
ATOM 857 N N . ARG A 1 143 ? 8.597 4.126 20.769 1.00 41.43 110 ARG A N 1
ATOM 858 C CA . ARG A 1 143 ? 8.603 3.734 22.187 1.00 43.61 110 ARG A CA 1
ATOM 859 C C . ARG A 1 143 ? 7.215 4.046 22.802 1.00 51.70 110 ARG A C 1
ATOM 860 O O . ARG A 1 143 ? 6.892 5.212 23.011 1.00 51.40 110 ARG A O 1
ATOM 868 N N . GLY A 1 144 ? 6.427 3.034 23.142 1.00 51.26 111 GLY A N 1
ATOM 869 C CA . GLY A 1 144 ? 6.695 1.623 22.909 1.00 51.67 111 GLY A CA 1
ATOM 870 C C . GLY A 1 144 ? 5.424 0.885 22.539 1.00 54.98 111 GLY A C 1
ATOM 871 O O . GLY A 1 144 ? 4.319 1.358 22.830 1.00 55.02 111 GLY A O 1
ATOM 872 N N . ALA A 1 145 ? 5.590 -0.312 21.947 1.00 50.86 112 ALA A N 1
ATOM 873 C CA . ALA A 1 145 ? 4.553 -1.233 21.467 1.00 49.55 112 ALA A CA 1
ATOM 874 C C . ALA A 1 145 ? 3.525 -1.773 22.490 1.00 49.63 112 ALA A C 1
ATOM 875 O O . ALA A 1 145 ? 2.578 -2.447 22.070 1.00 50.93 112 ALA A O 1
ATOM 877 N N . ASP A 1 146 ? 3.682 -1.490 23.809 1.00 39.71 113 ASP A N 1
ATOM 878 C CA . ASP A 1 146 ? 2.686 -1.897 24.809 1.00 37.47 113 ASP A CA 1
ATOM 879 C C . ASP A 1 146 ? 1.344 -1.212 24.493 1.00 33.42 113 ASP A C 1
ATOM 880 O O . ASP A 1 146 ? 0.280 -1.769 24.766 1.00 32.43 113 ASP A O 1
ATOM 885 N N . PHE A 1 147 ? 1.408 0.002 23.920 1.00 25.22 114 PHE A N 1
ATOM 886 C CA . PHE A 1 147 ? 0.224 0.756 23.517 1.00 21.90 114 PHE A CA 1
ATOM 887 C C . PHE A 1 147 ? -0.597 -0.047 22.494 1.00 24.75 114 PHE A C 1
ATOM 888 O O . PHE A 1 147 ? -1.814 -0.133 22.621 1.00 23.27 114 PHE A O 1
ATOM 896 N N . LYS A 1 148 ? 0.077 -0.606 21.469 1.00 22.99 115 LYS A N 1
ATOM 897 C CA . LYS A 1 148 ? -0.565 -1.371 20.390 1.00 23.03 115 LYS A CA 1
ATOM 898 C C . LYS A 1 148 ? -1.433 -2.514 20.908 1.00 29.37 115 LYS A C 1
ATOM 899 O O . LYS A 1 148 ? -2.572 -2.647 20.448 1.00 29.95 115 LYS A O 1
ATOM 905 N N . GLN A 1 149 ? -0.923 -3.291 21.900 1.00 27.01 116 GLN A N 1
ATOM 906 C CA . GLN A 1 149 ? -1.664 -4.391 22.529 1.00 27.84 116 GLN A CA 1
ATOM 907 C C . GLN A 1 149 ? -2.786 -3.847 23.405 1.00 30.39 116 GLN A C 1
ATOM 908 O O . GLN A 1 149 ? -3.923 -4.298 23.274 1.00 28.89 116 GLN A O 1
ATOM 914 N N . ALA A 1 150 ? -2.464 -2.870 24.280 1.00 27.47 117 ALA A N 1
ATOM 915 C CA . ALA A 1 150 ? -3.414 -2.226 25.186 1.00 27.57 117 ALA A CA 1
ATOM 916 C C . ALA A 1 150 ? -4.596 -1.596 24.444 1.00 28.31 117 ALA A C 1
ATOM 917 O O . ALA A 1 150 ? -5.682 -1.543 25.002 1.00 27.96 117 ALA A O 1
ATOM 919 N N . TYR A 1 151 ? -4.388 -1.109 23.203 1.00 23.17 118 TYR A N 1
ATOM 920 C CA . TYR A 1 151 ? -5.458 -0.479 22.425 1.00 21.24 118 TYR A CA 1
ATOM 921 C C . TYR A 1 151 ? -6.051 -1.360 21.318 1.00 25.57 118 TYR A C 1
ATOM 922 O O . TY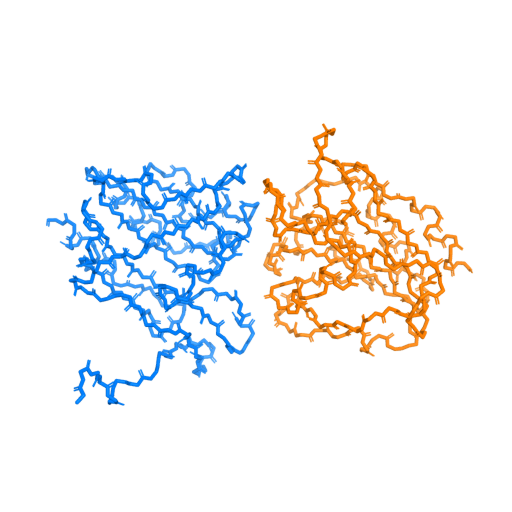R A 1 151 ? -6.950 -0.923 20.610 1.00 24.67 118 TYR A O 1
ATOM 931 N N . GLY A 1 152 ? -5.557 -2.589 21.204 1.00 24.12 119 GLY A N 1
ATOM 932 C CA . GLY A 1 152 ? -6.018 -3.574 20.231 1.00 24.20 119 GLY A CA 1
ATOM 933 C C . GLY A 1 152 ? -5.851 -3.117 18.793 1.00 25.19 119 GLY A C 1
ATOM 934 O O . GLY A 1 152 ? -6.775 -3.247 17.993 1.00 22.98 119 GLY A O 1
ATOM 935 N N . VAL A 1 153 ? -4.692 -2.531 18.468 1.00 20.68 120 VAL A N 1
ATOM 936 C CA . VAL A 1 153 ? -4.440 -2.015 17.115 1.00 19.90 120 VAL A CA 1
ATOM 937 C C . VAL A 1 153 ? -3.196 -2.658 16.425 1.00 24.24 120 VAL A C 1
ATOM 938 O O . VAL A 1 153 ? -2.824 -2.228 15.343 1.00 22.56 120 VAL A O 1
ATOM 942 N N . ALA A 1 154 ? -2.572 -3.690 17.027 1.00 22.03 121 ALA A N 1
ATOM 943 C CA . ALA A 1 154 ? -1.392 -4.303 16.409 1.00 21.97 121 ALA A CA 1
ATOM 944 C C . ALA A 1 154 ? -1.712 -5.234 15.235 1.00 25.70 121 ALA A C 1
ATOM 945 O O . ALA A 1 154 ? -2.337 -6.277 15.438 1.00 25.54 121 ALA A O 1
ATOM 947 N N . ILE A 1 155 ? -1.254 -4.873 14.006 1.00 22.75 122 ILE A N 1
ATOM 948 C CA . ILE A 1 155 ? -1.388 -5.753 12.834 1.00 23.35 122 ILE A CA 1
ATOM 949 C C . ILE A 1 155 ? -0.317 -6.841 13.021 1.00 27.79 122 ILE A C 1
ATOM 950 O O . ILE A 1 155 ? 0.846 -6.512 13.268 1.00 25.62 122 ILE A O 1
ATOM 955 N N . THR A 1 156 ? -0.729 -8.121 12.968 1.00 26.37 123 THR A N 1
ATOM 956 C CA . THR A 1 156 ? 0.155 -9.259 13.215 1.00 28.63 123 THR A CA 1
ATOM 957 C C . THR A 1 156 ? 0.352 -10.186 11.995 1.00 34.92 123 THR A C 1
ATOM 958 O O . THR A 1 156 ? 1.089 -11.164 12.106 1.00 35.22 123 THR A O 1
ATOM 962 N N . GLU A 1 157 ? -0.307 -9.902 10.847 1.00 32.57 124 GLU A N 1
ATOM 963 C CA . GLU A 1 157 ? -0.140 -10.762 9.674 1.00 34.28 124 GLU A CA 1
ATOM 964 C C . GLU A 1 157 ? -0.078 -10.000 8.359 1.00 36.16 124 GLU A C 1
ATOM 965 O O . GLU A 1 157 ? -0.654 -8.914 8.230 1.00 34.65 124 GLU A O 1
ATOM 971 N N . GLY A 1 158 ? 0.614 -10.602 7.397 1.00 33.68 125 GLY A N 1
ATOM 972 C CA . GLY A 1 158 ? 0.792 -10.053 6.061 1.00 33.50 125 GLY A CA 1
ATOM 973 C C . GLY A 1 158 ? 1.857 -8.973 5.992 1.00 36.12 125 GLY A C 1
ATOM 974 O O . GLY A 1 158 ? 2.591 -8.754 6.968 1.00 33.09 125 GLY A O 1
ATOM 975 N N . PRO A 1 159 ? 1.956 -8.279 4.827 1.00 34.27 126 PRO A N 1
ATOM 976 C CA . PRO A 1 159 ? 2.991 -7.236 4.666 1.00 33.07 126 PRO A CA 1
ATOM 977 C C . PRO A 1 159 ? 2.934 -6.076 5.661 1.00 31.54 126 PRO A C 1
ATOM 978 O O . PRO A 1 159 ? 3.951 -5.400 5.858 1.00 29.74 126 PRO A O 1
ATOM 982 N N . LEU A 1 160 ? 1.757 -5.844 6.269 1.00 26.36 127 LEU A N 1
ATOM 983 C CA . LEU A 1 160 ? 1.518 -4.782 7.246 1.00 24.30 127 LEU A CA 1
ATOM 984 C C . LEU A 1 160 ? 1.871 -5.170 8.703 1.00 24.92 127 LEU A C 1
ATOM 985 O O . LEU A 1 160 ? 1.761 -4.317 9.578 1.00 23.65 127 LEU A O 1
ATOM 990 N N . ALA A 1 161 ? 2.266 -6.442 8.966 1.00 22.58 128 ALA A N 1
ATOM 991 C CA . ALA A 1 161 ? 2.626 -6.911 10.314 1.00 22.41 128 ALA A CA 1
ATOM 992 C C . ALA A 1 161 ? 3.725 -6.044 10.940 1.00 24.47 128 ALA A C 1
ATOM 993 O O . ALA A 1 161 ? 4.768 -5.822 10.325 1.00 24.01 128 ALA A O 1
ATOM 995 N N . GLY A 1 162 ? 3.432 -5.509 12.120 1.00 21.86 129 GLY A N 1
ATOM 996 C CA . GLY A 1 162 ? 4.325 -4.610 12.844 1.00 21.84 129 GLY A CA 1
ATOM 997 C C . GLY A 1 162 ? 3.787 -3.189 12.856 1.00 24.19 129 GLY A C 1
ATOM 998 O O . GLY A 1 162 ? 4.243 -2.346 13.637 1.00 22.92 129 GLY A O 1
ATOM 999 N N . LEU A 1 163 ? 2.798 -2.915 11.984 1.00 19.73 130 LEU A N 1
ATOM 1000 C CA . LEU A 1 163 ? 2.160 -1.601 11.906 1.00 17.64 130 LEU A CA 1
ATOM 1001 C C . LEU A 1 163 ? 0.861 -1.569 12.746 1.00 20.04 130 LEU A C 1
ATOM 1002 O O . LEU A 1 163 ? 0.401 -2.616 13.196 1.00 19.03 130 LEU A O 1
ATOM 1007 N N . THR A 1 164 ? 0.288 -0.376 12.980 1.00 17.71 131 THR A N 1
ATOM 1008 C CA . THR A 1 164 ? -0.993 -0.298 13.707 1.00 19.34 131 THR A CA 1
ATOM 1009 C C . THR A 1 164 ? -2.125 -0.366 12.684 1.00 23.79 131 THR A C 1
ATOM 1010 O O . THR A 1 164 ? -1.935 0.060 11.533 1.00 22.76 131 THR A O 1
ATOM 1014 N N . ALA A 1 165 ? -3.314 -0.850 13.094 1.00 19.84 132 ALA A N 1
ATOM 1015 C CA . ALA A 1 165 ? -4.484 -0.837 12.215 1.00 20.04 132 ALA A CA 1
ATOM 1016 C C . ALA A 1 165 ? -5.039 0.613 12.157 1.00 21.20 132 ALA A C 1
ATOM 1017 O O . ALA A 1 165 ? -4.516 1.509 12.828 1.00 20.11 132 ALA A O 1
ATOM 1019 N N . ARG A 1 166 ? -6.080 0.837 11.357 1.00 17.62 133 ARG A N 1
ATOM 1020 C CA . ARG A 1 166 ? -6.723 2.146 11.254 1.00 16.02 133 ARG A CA 1
ATOM 1021 C C . ARG A 1 166 ? -7.857 2.169 12.272 1.00 18.01 133 ARG A C 1
ATOM 1022 O O . ARG A 1 166 ? -8.753 1.326 12.214 1.00 18.43 133 ARG A O 1
ATOM 1030 N N . ALA A 1 167 ? -7.808 3.118 13.216 1.00 13.68 134 ALA A N 1
ATOM 1031 C CA . ALA A 1 167 ? -8.829 3.207 14.267 1.00 14.43 134 ALA A CA 1
ATOM 1032 C C . ALA A 1 167 ? -8.982 4.605 14.827 1.00 17.14 134 ALA A C 1
ATOM 1033 O O . ALA A 1 167 ? -8.062 5.423 14.743 1.00 16.72 134 ALA A O 1
ATOM 1035 N N . VAL A 1 168 ? -10.161 4.884 15.390 1.00 14.39 135 VAL A N 1
ATOM 1036 C CA . VAL A 1 168 ? -10.427 6.132 16.083 1.00 14.07 135 VAL A CA 1
ATOM 1037 C C . VAL A 1 168 ? -10.970 5.773 17.466 1.00 18.15 135 VAL A C 1
ATOM 1038 O O . VAL A 1 168 ? -11.913 4.998 17.570 1.00 17.87 135 VAL A O 1
ATOM 1042 N N . VAL A 1 169 ? -10.371 6.352 18.516 1.00 15.00 136 VAL A N 1
ATOM 1043 C CA . VAL A 1 169 ? -10.773 6.193 19.926 1.00 16.56 136 VAL A CA 1
ATOM 1044 C C . VAL A 1 169 ? -10.856 7.601 20.517 1.00 20.48 136 VAL A C 1
ATOM 1045 O O . VAL A 1 169 ? -9.853 8.320 20.548 1.00 19.50 136 VAL A O 1
ATOM 1049 N N . VAL A 1 170 ? -12.055 8.001 20.940 1.00 16.76 137 VAL A N 1
ATOM 1050 C CA . VAL A 1 170 ? -12.274 9.311 21.559 1.00 17.20 137 VAL A CA 1
ATOM 1051 C C . VAL A 1 170 ? -12.432 9.092 23.068 1.00 21.04 137 VAL A C 1
ATOM 1052 O O . VAL A 1 170 ? -13.192 8.213 23.494 1.00 19.23 137 VAL A O 1
ATOM 1056 N N . LEU A 1 171 ? -11.695 9.881 23.862 1.00 19.73 138 LEU A N 1
ATOM 1057 C CA . LEU A 1 171 ? -11.743 9.828 25.322 1.00 21.88 138 LEU A CA 1
ATOM 1058 C C . LEU A 1 171 ? -12.283 11.138 25.876 1.00 26.10 138 LEU A C 1
ATOM 1059 O O . LEU A 1 171 ? -11.945 12.206 25.356 1.00 24.18 138 LEU A O 1
ATOM 1064 N N . ASP A 1 172 ? -13.098 11.072 26.954 1.00 24.15 139 ASP A N 1
ATOM 1065 C CA . ASP A 1 172 ? -13.580 12.286 27.609 1.00 24.33 139 ASP A CA 1
ATOM 1066 C C . ASP A 1 172 ? -12.452 12.814 28.523 1.00 30.34 139 ASP A C 1
ATOM 1067 O O . ASP A 1 172 ? -11.363 12.218 28.577 1.00 29.05 139 ASP A O 1
ATOM 1072 N N . GLY A 1 173 ? -12.741 13.885 29.262 1.00 29.67 140 GLY A N 1
ATOM 1073 C CA . GLY A 1 173 ? -11.815 14.489 30.216 1.00 31.41 140 GLY A CA 1
ATOM 1074 C C . GLY A 1 173 ? -11.279 13.565 31.298 1.00 37.82 140 GLY A C 1
ATOM 1075 O O . GLY A 1 173 ? -10.202 13.825 31.833 1.00 39.26 140 GLY A O 1
ATOM 1076 N N . GLN A 1 174 ? -12.001 12.466 31.619 1.00 34.42 141 GLN A N 1
ATOM 1077 C CA . GLN A 1 174 ? -11.585 11.480 32.627 1.00 35.44 141 GLN A CA 1
ATOM 1078 C C . GLN A 1 174 ? -11.066 10.143 32.023 1.00 37.69 141 GLN A C 1
ATOM 1079 O O . GLN A 1 174 ? -11.043 9.125 32.719 1.00 38.02 141 GLN A O 1
ATOM 1081 N N . ASP A 1 175 ? -10.631 10.150 30.733 1.00 31.93 142 ASP A N 1
ATOM 1082 C CA . ASP A 1 175 ? -10.119 8.974 30.010 1.00 31.21 142 ASP A CA 1
ATOM 1083 C C . ASP A 1 175 ? -11.115 7.817 29.810 1.00 33.80 142 ASP A C 1
ATOM 1084 O O . ASP A 1 175 ? -10.697 6.678 29.576 1.00 33.10 142 ASP A O 1
ATOM 1089 N N . ASN A 1 176 ? -12.425 8.114 29.849 1.00 30.21 143 ASN A N 1
ATOM 1090 C CA . ASN A 1 176 ? -13.457 7.128 29.557 1.00 29.27 143 ASN A CA 1
ATOM 1091 C C . ASN A 1 176 ? -13.723 7.173 28.039 1.00 29.68 143 ASN A C 1
ATOM 1092 O O . ASN A 1 176 ? -13.858 8.263 27.467 1.00 28.37 143 ASN A O 1
ATOM 1097 N N . VAL A 1 177 ? -13.789 5.996 27.393 1.00 23.89 144 VAL A N 1
ATOM 1098 C CA . VAL A 1 177 ? -14.040 5.903 25.949 1.00 21.20 144 VAL A CA 1
ATOM 1099 C C . VAL A 1 177 ? -15.480 6.374 25.661 1.00 24.91 144 VAL A C 1
ATOM 1100 O O . VAL A 1 177 ? -16.430 5.895 26.294 1.00 25.96 144 VAL A O 1
ATOM 1104 N N . ILE A 1 178 ? -15.616 7.363 24.773 1.00 20.69 145 ILE A N 1
ATOM 1105 C CA . ILE A 1 178 ? -16.914 7.928 24.368 1.00 21.10 145 ILE A CA 1
ATOM 1106 C C . ILE A 1 178 ? -17.228 7.629 22.889 1.00 22.78 145 ILE A C 1
ATOM 1107 O O . ILE A 1 178 ? -18.364 7.806 22.444 1.00 22.76 145 ILE A O 1
ATOM 1112 N N . TYR A 1 179 ? -16.212 7.147 22.145 1.00 20.37 146 TYR A N 1
ATOM 1113 C CA . TYR A 1 179 ? -16.322 6.684 20.761 1.00 19.80 146 TYR A CA 1
ATOM 1114 C C . TYR A 1 179 ? -15.171 5.741 20.453 1.00 21.83 146 TYR A C 1
ATOM 1115 O O . TYR A 1 179 ? -14.051 5.995 20.863 1.00 20.86 146 TYR A O 1
ATOM 1124 N N . SER A 1 180 ? -15.457 4.658 19.731 1.00 20.43 147 SER A N 1
ATOM 1125 C CA . SER A 1 180 ? -14.447 3.670 19.357 1.00 20.16 147 SER A CA 1
ATOM 1126 C C . SER A 1 180 ? -14.808 3.058 18.006 1.00 21.89 147 SER A C 1
ATOM 1127 O O . SER A 1 180 ? -15.953 2.656 17.821 1.00 22.53 147 SER A O 1
ATOM 1130 N N . GLU A 1 181 ? -13.846 2.975 17.070 1.00 17.09 148 GLU A N 1
ATOM 1131 C CA . GLU A 1 181 ? -14.112 2.360 15.761 1.00 17.13 148 GLU A CA 1
ATOM 1132 C C . GLU A 1 181 ? -12.856 1.772 15.176 1.00 19.38 148 GLU A C 1
ATOM 1133 O O . GLU A 1 181 ? -11.881 2.486 15.015 1.00 17.07 148 GLU A O 1
ATOM 1139 N N . LEU A 1 182 ? -12.885 0.464 14.881 1.00 17.65 149 LEU A N 1
ATOM 1140 C CA . LEU A 1 182 ? -11.785 -0.223 14.210 1.00 18.72 149 LEU A CA 1
ATOM 1141 C C . LEU A 1 182 ? -12.286 -0.358 12.784 1.00 24.35 149 LEU A C 1
ATOM 1142 O O . LEU A 1 182 ? -13.312 -1.000 12.548 1.00 24.54 149 LEU A O 1
ATOM 1147 N N . VAL A 1 183 ? -11.645 0.333 11.854 1.00 21.29 150 VAL A N 1
ATOM 1148 C CA . VAL A 1 183 ? -12.113 0.309 10.461 1.00 22.65 150 VAL A CA 1
ATOM 1149 C C . VAL A 1 183 ? -11.891 -1.071 9.806 1.00 28.01 150 VAL A C 1
ATOM 1150 O O . VAL A 1 183 ? -10.790 -1.628 9.899 1.00 26.24 150 VAL A O 1
ATOM 1154 N N . ASN A 1 184 ? -12.975 -1.636 9.206 1.00 26.35 151 ASN A N 1
ATOM 1155 C CA . ASN A 1 184 ? -13.005 -2.965 8.568 1.00 27.60 151 ASN A CA 1
ATOM 1156 C C . ASN A 1 184 ? -12.016 -3.147 7.433 1.00 33.29 151 ASN A C 1
ATOM 1157 O O . ASN A 1 184 ? -11.521 -4.251 7.238 1.00 34.75 151 ASN A O 1
ATOM 1162 N N . GLU A 1 185 ? -11.793 -2.086 6.651 1.00 30.04 152 GLU A N 1
ATOM 1163 C CA . GLU A 1 185 ? -10.883 -2.026 5.512 1.00 30.23 152 GLU A CA 1
ATOM 1164 C C . GLU A 1 185 ? -9.901 -0.886 5.818 1.00 34.30 152 GLU A C 1
ATOM 1165 O O . GLU A 1 185 ? -10.332 0.231 6.097 1.00 32.75 152 GLU A O 1
ATOM 1171 N N . ILE A 1 186 ? -8.589 -1.175 5.801 1.00 32.35 153 ILE A N 1
ATOM 1172 C CA . ILE A 1 186 ? -7.551 -0.214 6.181 1.00 31.77 153 ILE A CA 1
ATOM 1173 C C . ILE A 1 186 ? -7.442 1.115 5.396 1.00 34.30 153 ILE A C 1
ATOM 1174 O O . ILE A 1 186 ? -6.982 2.110 5.967 1.00 33.15 153 ILE A O 1
ATOM 1179 N N . THR A 1 187 ? -7.874 1.142 4.120 1.00 30.65 154 THR A N 1
ATOM 1180 C CA . THR A 1 187 ? -7.821 2.368 3.314 1.00 30.76 154 THR A CA 1
ATOM 1181 C C . THR A 1 187 ? -9.173 3.097 3.357 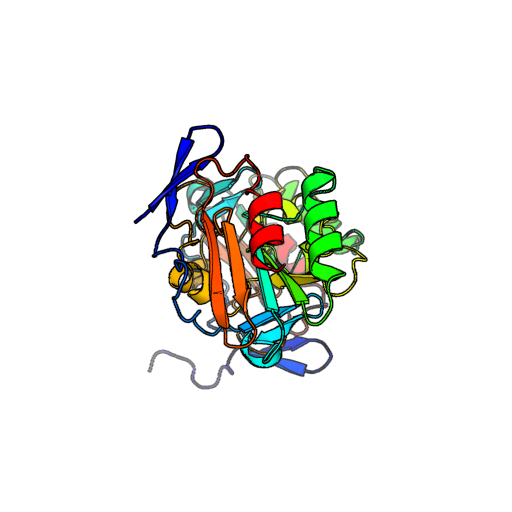1.00 33.98 154 THR A C 1
ATOM 1182 O O . THR A 1 187 ? -9.373 4.080 2.639 1.00 35.39 154 THR A O 1
ATOM 1186 N N . THR A 1 188 ? -10.089 2.619 4.215 1.00 28.66 155 THR A N 1
ATOM 1187 C CA . THR A 1 188 ? -11.419 3.200 4.387 1.00 27.35 155 THR A CA 1
ATOM 1188 C C . THR A 1 188 ? -11.387 4.204 5.533 1.00 27.96 155 THR A C 1
ATOM 1189 O O . THR A 1 188 ? -10.695 3.999 6.528 1.00 25.28 155 THR A O 1
ATOM 1193 N N . GLU A 1 189 ? -12.120 5.312 5.370 1.00 24.72 156 GLU A N 1
ATOM 1194 C CA . GLU A 1 189 ? -12.172 6.351 6.390 1.00 23.58 156 GLU A CA 1
ATOM 1195 C C . GLU A 1 189 ? -13.079 5.921 7.538 1.00 25.01 156 GLU A C 1
ATOM 1196 O O . GLU A 1 189 ? -14.146 5.357 7.279 1.00 24.18 156 GLU A O 1
ATOM 1202 N N . PRO A 1 190 ? -12.725 6.274 8.801 1.00 21.42 157 PRO A N 1
ATOM 1203 C CA . PRO A 1 190 ? -13.639 6.012 9.928 1.00 20.38 157 PRO A CA 1
ATOM 1204 C C . PRO A 1 190 ? -14.827 6.967 9.869 1.00 21.76 157 PRO A C 1
ATOM 1205 O O . PRO A 1 190 ? -14.868 7.875 9.025 1.00 20.13 157 PRO A O 1
ATOM 1209 N N . ASN A 1 191 ? -15.794 6.760 10.761 1.00 17.61 158 ASN A N 1
ATOM 1210 C CA . ASN A 1 191 ? -16.967 7.607 10.826 1.00 17.57 158 ASN A CA 1
ATOM 1211 C C . ASN A 1 191 ? -16.660 8.927 11.578 1.00 20.71 158 ASN A C 1
ATOM 1212 O O . ASN A 1 191 ? -16.950 9.067 12.776 1.00 20.02 158 ASN A O 1
ATOM 1217 N N . TYR A 1 192 ? -16.083 9.891 10.851 1.00 18.76 159 TYR A N 1
ATOM 1218 C CA . TYR A 1 192 ? -15.675 11.180 11.406 1.00 18.80 159 TYR A CA 1
ATOM 1219 C C . TYR A 1 192 ? -16.850 11.953 12.026 1.00 21.73 159 TYR A C 1
ATOM 1220 O O . TYR A 1 192 ? -16.688 12.535 13.095 1.00 20.32 159 TYR A O 1
ATOM 1229 N N . ASP A 1 193 ? -18.037 11.918 11.392 1.00 20.66 160 ASP A N 1
ATOM 1230 C CA . ASP A 1 193 ? -19.215 12.606 11.936 1.00 21.49 160 ASP A CA 1
ATOM 1231 C C . ASP A 1 193 ? -19.603 12.053 13.293 1.00 23.58 160 ASP A C 1
ATOM 1232 O O . ASP A 1 193 ? -19.859 12.837 14.207 1.00 21.80 160 ASP A O 1
ATOM 1237 N N . ALA A 1 194 ? -19.576 10.713 13.450 1.00 19.95 161 ALA A N 1
ATOM 1238 C CA . ALA A 1 194 ? -19.875 10.051 14.718 1.00 20.17 161 ALA A CA 1
ATOM 1239 C C . ALA A 1 194 ? -18.832 10.389 15.790 1.00 21.49 161 ALA A C 1
ATOM 1240 O O . ALA A 1 194 ? -19.203 10.643 16.939 1.00 18.21 161 ALA A O 1
ATOM 1242 N N . ALA A 1 195 ? -17.523 10.425 15.417 1.00 17.11 162 ALA A N 1
ATOM 1243 C CA . ALA A 1 195 ? -16.479 10.769 16.389 1.00 16.14 162 ALA A CA 1
ATOM 1244 C C . ALA A 1 195 ? -16.698 12.190 16.913 1.00 20.94 162 ALA A C 1
ATOM 1245 O O . ALA A 1 195 ? -16.680 12.392 18.123 1.00 19.88 162 ALA A O 1
ATOM 1247 N N . LEU A 1 196 ? -16.963 13.157 16.010 1.00 19.31 163 LEU A N 1
ATOM 1248 C CA . LEU A 1 196 ? -17.226 14.554 16.385 1.00 20.02 163 LEU A CA 1
ATOM 1249 C C . LEU A 1 196 ? -18.492 14.700 17.221 1.00 23.92 163 LEU A C 1
ATOM 1250 O O . LEU A 1 196 ? -18.501 15.479 18.170 1.00 23.14 163 LEU A O 1
ATOM 1255 N N . ALA A 1 197 ? -19.558 13.956 16.858 1.00 20.43 164 ALA A N 1
ATOM 1256 C CA . ALA A 1 197 ? -20.833 13.964 17.579 1.00 20.97 164 ALA A CA 1
ATOM 1257 C C . ALA A 1 197 ? -20.636 13.578 19.025 1.00 23.99 164 ALA A C 1
ATOM 1258 O O . ALA A 1 197 ? -21.250 14.180 19.889 1.00 23.88 164 ALA A O 1
ATOM 1260 N N . ALA A 1 198 ? -19.740 12.606 19.297 1.00 21.35 165 ALA A N 1
ATOM 1261 C CA . ALA A 1 198 ? -19.434 12.151 20.658 1.00 21.59 165 ALA A CA 1
ATOM 1262 C C . ALA A 1 198 ? -18.849 13.264 21.527 1.00 25.44 165 ALA A C 1
ATOM 1263 O O . ALA A 1 198 ? -18.982 13.204 22.747 1.00 25.43 165 ALA A O 1
ATOM 1265 N N . LEU A 1 199 ? -18.212 14.271 20.900 1.00 22.15 166 LEU A N 1
ATOM 1266 C CA . LEU A 1 199 ? -17.607 15.403 21.600 1.00 22.45 166 LEU A CA 1
ATOM 1267 C C . LEU A 1 199 ? -18.582 16.558 21.868 1.00 29.63 166 LEU A C 1
ATOM 1268 O O . LEU A 1 199 ? -18.304 17.403 22.729 1.00 30.42 166 LEU A O 1
ATOM 1273 N N . LYS A 1 200 ? -19.723 16.596 21.147 1.00 26.73 167 LYS A N 1
ATOM 1274 C CA . LYS A 1 200 ? -20.726 17.659 21.304 1.00 31.89 167 LYS A CA 1
ATOM 1275 C C . LYS A 1 200 ? -21.515 17.493 22.602 1.00 46.94 167 LYS A C 1
ATOM 1276 O O . LYS A 1 200 ? -21.653 16.342 23.074 1.00 51.78 167 LYS A O 1
ATOM 1279 N N . THR B 1 35 ? 27.044 -3.749 28.087 1.00 55.29 2 THR B N 1
ATOM 1280 C CA . THR B 1 35 ? 26.604 -2.778 27.082 1.00 52.07 2 THR B CA 1
ATOM 1281 C C . THR B 1 35 ? 27.740 -1.857 26.626 1.00 53.13 2 THR B C 1
ATOM 1282 O O . THR B 1 35 ? 28.578 -1.444 27.431 1.00 54.74 2 THR B O 1
ATOM 1286 N N . GLN B 1 36 ? 27.737 -1.520 25.333 1.00 44.66 3 GLN B N 1
ATOM 1287 C CA . GLN B 1 36 ? 28.699 -0.613 24.710 1.00 42.47 3 GLN B CA 1
ATOM 1288 C C . GLN B 1 36 ? 28.213 0.828 24.929 1.00 43.00 3 GLN B C 1
ATOM 1289 O O . GLN B 1 36 ? 27.003 1.058 25.060 1.00 40.39 3 GLN B O 1
ATOM 1295 N N . THR B 1 37 ? 29.149 1.791 24.956 1.00 38.49 4 THR B N 1
ATOM 1296 C CA . THR B 1 37 ? 28.817 3.205 25.118 1.00 38.09 4 THR B CA 1
ATOM 1297 C C . THR B 1 37 ? 29.288 4.029 23.922 1.00 39.35 4 THR B C 1
ATOM 1298 O O . THR B 1 37 ? 30.487 4.090 23.631 1.00 39.95 4 THR B O 1
ATOM 1302 N N . VAL B 1 38 ? 28.331 4.645 23.224 1.00 32.95 5 VAL B N 1
ATOM 1303 C CA . VAL B 1 38 ? 28.587 5.545 22.101 1.00 31.08 5 VAL B CA 1
ATOM 1304 C C . VAL B 1 38 ? 28.093 6.941 22.499 1.00 35.83 5 VAL B C 1
ATOM 1305 O O . VAL B 1 38 ? 27.730 7.152 23.662 1.00 36.82 5 VAL B O 1
ATOM 1309 N N . HIS B 1 39 ? 28.108 7.900 21.567 1.00 31.12 6 HIS B N 1
ATOM 1310 C CA . HIS B 1 39 ? 27.679 9.253 21.874 1.00 31.60 6 HIS B CA 1
ATOM 1311 C C . HIS B 1 39 ? 26.912 9.861 20.733 1.00 33.69 6 HIS B C 1
ATOM 1312 O O . HIS B 1 39 ? 27.181 9.539 19.570 1.00 30.91 6 HIS B O 1
ATOM 1319 N N . PHE B 1 40 ? 25.983 10.777 21.061 1.00 31.91 7 PHE B N 1
ATOM 1320 C CA . PHE B 1 40 ? 25.257 11.553 20.065 1.00 31.57 7 PHE B CA 1
ATOM 1321 C C . PHE B 1 40 ? 25.546 13.009 20.377 1.00 37.64 7 PHE B C 1
ATOM 1322 O O . PHE B 1 40 ? 25.060 13.535 21.379 1.00 38.02 7 PHE B O 1
ATOM 1330 N N . GLN B 1 41 ? 26.385 13.645 19.535 1.00 36.72 8 GLN B N 1
ATOM 1331 C CA . GLN B 1 41 ? 26.868 15.026 19.684 1.00 38.72 8 GLN B CA 1
ATOM 1332 C C . GLN B 1 41 ? 27.495 15.213 21.073 1.00 44.27 8 GLN B C 1
ATOM 1333 O O . GLN B 1 41 ? 27.294 16.241 21.717 1.00 45.90 8 GLN B O 1
ATOM 1339 N N . GLY B 1 42 ? 28.208 14.182 21.529 1.00 40.35 9 GLY B N 1
ATOM 1340 C CA . GLY B 1 42 ? 28.862 14.163 22.833 1.00 42.18 9 GLY B CA 1
ATOM 1341 C C . GLY B 1 42 ? 28.020 13.606 23.965 1.00 46.60 9 GLY B C 1
ATOM 1342 O O . GLY B 1 42 ? 28.560 13.290 25.027 1.00 46.87 9 GLY B O 1
ATOM 1343 N N . ASN B 1 43 ? 26.685 13.480 23.761 1.00 42.68 10 ASN B N 1
ATOM 1344 C CA . ASN B 1 43 ? 25.788 12.942 24.787 1.00 43.65 10 ASN B CA 1
ATOM 1345 C C . ASN B 1 43 ? 25.919 11.421 24.859 1.00 45.00 10 ASN B C 1
ATOM 1346 O O . ASN B 1 43 ? 25.765 10.776 23.829 1.00 42.99 10 ASN B O 1
ATOM 1351 N N . PRO B 1 44 ? 26.202 10.825 26.044 1.00 42.55 11 PRO B N 1
ATOM 1352 C CA . PRO B 1 44 ? 26.352 9.359 26.113 1.00 40.79 11 PRO B CA 1
ATOM 1353 C C . PRO B 1 44 ? 25.098 8.593 25.699 1.00 42.25 11 PRO B C 1
ATOM 1354 O O . PRO B 1 44 ? 23.975 8.990 26.016 1.00 42.15 11 PRO B O 1
ATOM 1358 N N . VAL B 1 45 ? 25.304 7.526 24.929 1.00 36.26 12 VAL B N 1
ATOM 1359 C CA . VAL B 1 45 ? 24.252 6.657 24.400 1.00 34.14 12 VAL B CA 1
ATOM 1360 C C . VAL B 1 45 ? 24.659 5.211 24.684 1.00 37.77 12 VAL B C 1
ATOM 1361 O O . VAL B 1 45 ? 25.742 4.777 24.281 1.00 37.41 12 VAL B O 1
ATOM 1365 N N . SER B 1 46 ? 23.792 4.478 25.377 1.00 35.27 13 SER B N 1
ATOM 1366 C CA . SER B 1 46 ? 24.007 3.072 25.695 1.00 35.43 13 SER B CA 1
ATOM 1367 C C . SER B 1 46 ? 23.522 2.200 24.530 1.00 35.73 13 SER B C 1
ATOM 1368 O O . SER B 1 46 ? 22.435 2.430 23.976 1.00 33.74 13 SER B O 1
ATOM 1371 N N . VAL B 1 47 ? 24.354 1.214 24.145 1.00 31.09 14 VAL B N 1
ATOM 1372 C CA . VAL B 1 47 ? 24.086 0.296 23.044 1.00 28.86 14 VAL B CA 1
ATOM 1373 C C . VAL B 1 47 ? 24.187 -1.134 23.569 1.00 35.41 14 VAL B C 1
ATOM 1374 O O . VAL B 1 47 ? 25.243 -1.534 24.067 1.00 35.98 14 VAL B O 1
ATOM 1378 N N . ALA B 1 48 ? 23.100 -1.900 23.423 1.00 33.10 15 ALA B N 1
ATOM 1379 C CA . ALA B 1 48 ? 22.986 -3.290 23.873 1.00 34.37 15 ALA B CA 1
ATOM 1380 C C . ALA B 1 48 ? 23.544 -4.281 22.856 1.00 38.41 15 ALA B C 1
ATOM 1381 O O . ALA B 1 48 ? 23.437 -4.053 21.650 1.00 36.41 15 ALA B O 1
ATOM 1383 N N . GLY B 1 49 ? 24.100 -5.383 23.366 1.00 37.13 16 GLY B N 1
ATOM 1384 C CA . GLY B 1 49 ? 24.690 -6.450 22.569 1.00 37.00 16 GLY B CA 1
ATOM 1385 C C . GLY B 1 49 ? 26.158 -6.228 22.269 1.00 39.97 16 GLY B C 1
ATOM 1386 O O . GLY B 1 49 ? 26.782 -5.308 22.808 1.00 40.85 16 GLY B O 1
ATOM 1387 N N . LYS B 1 50 ? 26.730 -7.079 21.415 1.00 35.45 17 LYS B N 1
ATOM 1388 C CA . LYS B 1 50 ? 28.141 -6.949 21.058 1.00 35.04 17 LYS B CA 1
ATOM 1389 C C . LYS B 1 50 ? 28.252 -6.892 19.556 1.00 35.25 17 LYS B C 1
ATOM 1390 O O . LYS B 1 50 ? 27.778 -7.804 18.878 1.00 33.85 17 LYS B O 1
ATOM 1392 N N . LEU B 1 51 ? 28.831 -5.807 19.021 1.00 32.00 18 LEU B N 1
ATOM 1393 C CA . LEU B 1 51 ? 29.014 -5.697 17.571 1.00 30.91 18 LEU B CA 1
ATOM 1394 C C . LEU B 1 51 ? 29.899 -6.877 17.111 1.00 34.73 18 LEU B C 1
ATOM 1395 O O . LEU B 1 51 ? 30.905 -7.146 17.772 1.00 36.18 18 LEU B O 1
ATOM 1400 N N . PRO B 1 52 ? 29.515 -7.637 16.056 1.00 30.45 19 PRO B N 1
ATOM 1401 C CA . PRO B 1 52 ? 30.363 -8.770 15.627 1.00 31.35 19 PRO B CA 1
ATOM 1402 C C . PRO B 1 52 ? 31.756 -8.295 15.220 1.00 33.90 19 PRO B C 1
ATOM 1403 O O . PRO B 1 52 ? 31.871 -7.270 14.567 1.00 30.30 19 PRO B O 1
ATOM 1407 N N . GLN B 1 53 ? 32.799 -8.997 15.663 1.00 34.50 20 GLN B N 1
ATOM 1408 C CA . GLN B 1 53 ? 34.193 -8.651 15.352 1.00 35.61 20 GLN B CA 1
ATOM 1409 C C . GLN B 1 53 ? 34.698 -9.500 14.185 1.00 38.47 20 GLN B C 1
ATOM 1410 O O . GLN B 1 53 ? 34.092 -10.526 13.869 1.00 37.92 20 GLN B O 1
ATOM 1416 N N . ILE B 1 54 ? 35.818 -9.094 13.565 1.00 34.70 21 ILE B N 1
ATOM 1417 C CA . ILE B 1 54 ? 36.439 -9.835 12.454 1.00 35.54 21 ILE B CA 1
ATOM 1418 C C . ILE B 1 54 ? 36.640 -11.315 12.846 1.00 42.08 21 ILE B C 1
ATOM 1419 O O . ILE B 1 54 ? 37.053 -11.605 13.970 1.00 42.88 21 ILE B O 1
ATOM 1424 N N . GLY B 1 55 ? 36.259 -12.214 11.944 1.00 40.19 22 GLY B N 1
ATOM 1425 C CA . GLY B 1 55 ? 36.363 -13.656 12.146 1.00 42.76 22 GLY B CA 1
ATOM 1426 C C . GLY B 1 55 ? 35.084 -14.315 12.627 1.00 47.13 22 GLY B C 1
ATOM 1427 O O . GLY B 1 55 ? 34.962 -15.536 12.540 1.00 49.29 22 GLY B O 1
ATOM 1428 N N . ASP B 1 56 ? 34.115 -13.522 13.145 1.00 41.33 23 ASP B N 1
ATOM 1429 C CA . ASP B 1 56 ? 32.841 -14.068 13.634 1.00 41.15 23 ASP B CA 1
ATOM 1430 C C . ASP B 1 56 ? 31.933 -14.471 12.484 1.00 45.25 23 ASP B C 1
ATOM 1431 O O . ASP B 1 56 ? 32.062 -13.951 11.376 1.00 43.92 23 ASP B O 1
ATOM 1436 N N . LYS B 1 57 ? 31.012 -15.398 12.753 1.00 43.68 24 LYS B N 1
ATOM 1437 C CA . LYS B 1 57 ? 29.990 -15.806 11.804 1.00 42.83 24 LYS B CA 1
ATOM 1438 C C . LYS B 1 57 ? 28.792 -14.926 12.156 1.00 43.65 24 LYS B C 1
ATOM 1439 O O . LYS B 1 57 ? 28.305 -14.953 13.292 1.00 41.61 24 LYS B O 1
ATOM 1442 N N . ALA B 1 58 ? 28.374 -14.087 11.206 1.00 38.96 25 ALA B N 1
ATOM 1443 C CA . ALA B 1 58 ? 27.252 -13.192 11.429 1.00 36.27 25 ALA B CA 1
ATOM 1444 C C . ALA B 1 58 ? 25.955 -13.991 11.517 1.00 40.00 25 ALA B C 1
ATOM 1445 O O . ALA B 1 58 ? 25.760 -14.968 10.778 1.00 41.04 25 ALA B O 1
ATOM 1447 N N . LYS B 1 59 ? 25.112 -13.615 12.484 1.00 34.73 26 LYS B N 1
ATOM 1448 C CA . LYS B 1 59 ? 23.843 -14.275 12.747 1.00 34.11 26 LYS B CA 1
ATOM 1449 C C . LYS B 1 59 ? 22.857 -13.937 11.638 1.00 33.85 26 LYS B C 1
ATOM 1450 O O . LYS B 1 59 ? 22.829 -12.800 11.165 1.00 29.03 26 LYS B O 1
ATOM 1452 N N . ASP B 1 60 ? 22.061 -14.932 11.203 1.00 31.50 27 ASP B N 1
ATOM 1453 C CA . ASP B 1 60 ? 21.042 -14.705 10.176 1.00 30.36 27 ASP B CA 1
ATOM 1454 C C . ASP B 1 60 ? 20.002 -13.678 10.681 1.00 29.76 27 ASP B C 1
ATOM 1455 O O . ASP B 1 60 ? 19.820 -13.495 11.889 1.00 29.66 27 ASP B O 1
ATOM 1460 N N . PHE B 1 61 ? 19.382 -12.972 9.750 1.00 23.15 28 PHE B N 1
ATOM 1461 C CA . PHE B 1 61 ? 18.325 -12.005 10.019 1.00 20.38 28 PHE B CA 1
ATOM 1462 C C . PHE B 1 61 ? 17.333 -11.987 8.855 1.00 24.28 28 PHE B C 1
ATOM 1463 O O . PHE B 1 61 ? 17.668 -12.398 7.737 1.00 23.86 28 PHE B O 1
ATOM 1471 N N . THR B 1 62 ? 16.124 -11.499 9.125 1.00 19.99 29 THR B N 1
ATOM 1472 C CA . THR B 1 62 ? 15.063 -11.308 8.147 1.00 20.34 29 THR B CA 1
ATOM 1473 C C . THR B 1 62 ? 14.498 -9.933 8.419 1.00 21.73 29 THR B C 1
ATOM 1474 O O . THR B 1 62 ? 13.943 -9.691 9.494 1.00 19.17 29 THR B O 1
ATOM 1478 N N . LEU B 1 63 ? 14.725 -9.008 7.481 1.00 17.80 30 LEU B N 1
ATOM 1479 C CA . LEU B 1 63 ? 14.269 -7.620 7.610 1.00 15.22 30 LEU B CA 1
ATOM 1480 C C . LEU B 1 63 ? 13.266 -7.255 6.512 1.00 20.21 30 LEU B C 1
ATOM 1481 O O . LEU B 1 63 ? 12.992 -8.085 5.646 1.00 21.56 30 LEU B O 1
ATOM 1486 N N . VAL B 1 64 ? 12.713 -6.035 6.544 1.00 17.54 31 VAL B N 1
ATOM 1487 C CA . VAL B 1 64 ? 11.656 -5.630 5.614 1.00 18.23 31 VAL B CA 1
ATOM 1488 C C . VAL B 1 64 ? 12.141 -4.684 4.501 1.00 21.05 31 VAL B C 1
ATOM 1489 O O . VAL B 1 64 ? 12.637 -3.588 4.779 1.00 20.16 31 VAL B O 1
ATOM 1493 N N . ALA B 1 65 ? 11.955 -5.112 3.245 1.00 17.87 32 ALA B N 1
ATOM 1494 C CA . ALA B 1 65 ? 12.336 -4.353 2.045 1.00 18.87 32 ALA B CA 1
ATOM 1495 C C . ALA B 1 65 ? 11.319 -3.249 1.718 1.00 22.12 32 ALA B C 1
ATOM 1496 O O . ALA B 1 65 ? 10.284 -3.145 2.377 1.00 21.04 32 ALA B O 1
ATOM 1498 N N . LYS B 1 66 ? 11.653 -2.403 0.727 1.00 22.15 33 LYS B N 1
ATOM 1499 C CA . LYS B 1 66 ? 10.854 -1.240 0.304 1.00 23.77 33 LYS B CA 1
ATOM 1500 C C . LYS B 1 66 ? 9.405 -1.540 -0.039 1.00 29.15 33 LYS B C 1
ATOM 1501 O O . LYS B 1 66 ? 8.532 -0.705 0.230 1.00 30.01 33 LYS B O 1
ATOM 1504 N N . ASP B 1 67 ? 9.147 -2.734 -0.616 1.00 26.25 34 ASP B N 1
ATOM 1505 C CA . ASP B 1 67 ? 7.817 -3.192 -1.040 1.00 27.09 34 ASP B CA 1
ATOM 1506 C C . ASP B 1 67 ? 7.098 -3.985 0.061 1.00 29.60 34 ASP B C 1
ATOM 1507 O O . ASP B 1 67 ? 6.100 -4.657 -0.217 1.00 30.60 34 ASP B O 1
ATOM 1512 N N . LEU B 1 68 ? 7.630 -3.940 1.298 1.00 24.76 35 LEU B N 1
ATOM 1513 C CA . LEU B 1 68 ? 7.096 -4.634 2.478 1.00 22.97 35 LEU B CA 1
ATOM 1514 C C . LEU B 1 68 ? 7.331 -6.160 2.461 1.00 26.64 35 LEU B C 1
ATOM 1515 O O . LEU B 1 68 ? 6.787 -6.871 3.297 1.00 23.96 35 LEU B O 1
ATOM 1520 N N . SER B 1 69 ? 8.157 -6.662 1.514 1.00 25.84 36 SER B N 1
ATOM 1521 C CA . SER B 1 69 ? 8.495 -8.086 1.463 1.00 26.61 36 SER B CA 1
ATOM 1522 C C . SER B 1 69 ? 9.573 -8.340 2.521 1.00 29.15 36 SER B C 1
ATOM 1523 O O . SER B 1 69 ? 10.267 -7.406 2.922 1.00 28.05 36 SER B O 1
ATOM 1526 N N . ASP B 1 70 ? 9.704 -9.592 2.965 1.00 25.77 37 ASP B N 1
ATOM 1527 C CA . ASP B 1 70 ? 10.713 -10.016 3.923 1.00 24.32 37 ASP B CA 1
ATOM 1528 C C . ASP B 1 70 ? 11.953 -10.454 3.170 1.00 28.15 37 ASP B C 1
ATOM 1529 O O . ASP B 1 70 ? 11.859 -11.181 2.169 1.00 30.49 37 ASP B O 1
ATOM 1534 N N . VAL B 1 71 ? 13.114 -9.986 3.628 1.00 21.22 38 VAL B N 1
ATOM 1535 C CA . VAL B 1 71 ? 14.398 -10.308 3.005 1.00 21.64 38 VAL B CA 1
ATOM 1536 C C . VAL B 1 71 ? 15.343 -10.898 4.053 1.00 25.41 38 VAL B C 1
ATOM 1537 O O . VAL B 1 71 ? 15.693 -10.221 5.026 1.00 23.18 38 VAL B O 1
ATOM 1541 N N . ALA B 1 72 ? 15.786 -12.133 3.826 1.00 24.12 39 ALA B N 1
ATOM 1542 C CA . ALA B 1 72 ? 16.701 -12.811 4.735 1.00 24.17 39 ALA B CA 1
ATOM 1543 C C . ALA B 1 72 ? 18.150 -12.648 4.283 1.00 28.02 39 ALA B C 1
ATOM 1544 O O . ALA B 1 72 ? 18.420 -12.581 3.075 1.00 27.92 39 ALA B O 1
ATOM 1546 N N . LEU B 1 73 ? 19.091 -12.642 5.246 1.00 24.54 40 LEU B N 1
ATOM 1547 C CA . LEU B 1 73 ? 20.533 -12.545 4.959 1.00 25.68 40 LEU B CA 1
ATOM 1548 C C . LEU B 1 73 ? 20.986 -13.749 4.125 1.00 31.66 40 LEU B C 1
ATOM 1549 O O . LEU B 1 73 ? 21.821 -13.603 3.225 1.00 31.81 40 LEU B O 1
ATOM 1554 N N . SER B 1 74 ? 20.379 -14.922 4.389 1.00 28.02 41 SER B N 1
ATOM 1555 C CA . SER B 1 74 ? 20.658 -16.169 3.686 1.00 30.01 41 SER B CA 1
ATOM 1556 C C . SER B 1 74 ? 20.369 -16.078 2.172 1.00 35.74 41 SER B C 1
ATOM 1557 O O . SER B 1 74 ? 20.998 -16.806 1.408 1.00 37.26 41 SER B O 1
ATOM 1560 N N . SER B 1 75 ? 19.475 -15.144 1.736 1.00 32.52 42 SER B N 1
ATOM 1561 C CA . SER B 1 75 ? 19.138 -14.929 0.315 1.00 33.13 42 SER B CA 1
ATOM 1562 C C . SER B 1 75 ? 20.326 -14.356 -0.499 1.00 36.97 42 SER B C 1
ATOM 1563 O O . SER B 1 75 ? 20.295 -14.371 -1.729 1.00 37.91 42 SER B O 1
ATOM 1566 N N . PHE B 1 76 ? 21.355 -13.829 0.194 1.00 31.76 43 PHE B N 1
ATOM 1567 C CA . PHE B 1 76 ? 22.543 -13.273 -0.450 1.00 30.61 43 PHE B CA 1
ATOM 1568 C C . PHE B 1 76 ? 23.749 -14.217 -0.375 1.00 36.55 43 PHE B C 1
ATOM 1569 O O . PHE B 1 76 ? 24.883 -13.782 -0.588 1.00 35.29 43 PHE B O 1
ATOM 1577 N N . ALA B 1 77 ? 23.502 -15.525 -0.119 1.00 36.45 44 ALA B N 1
ATOM 1578 C CA . ALA B 1 77 ? 24.555 -16.547 -0.030 1.00 39.03 44 ALA B CA 1
ATOM 1579 C C . ALA B 1 77 ? 25.557 -16.453 -1.176 1.00 44.45 44 ALA B C 1
ATOM 1580 O O . ALA B 1 77 ? 25.155 -16.276 -2.327 1.00 45.43 44 ALA B O 1
ATOM 1582 N N . GLY B 1 78 ? 26.842 -16.494 -0.835 1.00 41.61 45 GLY B N 1
ATOM 1583 C CA . GLY B 1 78 ? 27.935 -16.400 -1.797 1.00 42.99 45 GLY B CA 1
ATOM 1584 C C . GLY B 1 78 ? 28.415 -14.991 -2.099 1.00 44.56 45 GLY B C 1
ATOM 1585 O O . GLY B 1 78 ? 29.577 -14.807 -2.470 1.00 44.77 45 GLY B O 1
ATOM 1586 N N . LYS B 1 79 ? 27.528 -13.988 -1.963 1.00 38.72 46 LYS B N 1
ATOM 1587 C CA . LYS B 1 79 ? 27.857 -12.575 -2.209 1.00 35.86 46 LYS B CA 1
ATOM 1588 C C . LYS B 1 79 ? 28.430 -11.943 -0.963 1.00 36.43 46 LYS B C 1
ATOM 1589 O O . LYS B 1 79 ? 28.047 -12.334 0.134 1.00 36.14 46 LYS B O 1
ATOM 1595 N N . ARG B 1 80 ? 29.315 -10.943 -1.112 1.00 30.74 47 ARG B N 1
ATOM 1596 C CA . ARG B 1 80 ? 29.806 -10.180 0.046 1.00 27.79 47 ARG B CA 1
ATOM 1597 C C . ARG B 1 80 ? 28.709 -9.201 0.400 1.00 28.98 47 ARG B C 1
ATOM 1598 O O . ARG B 1 80 ? 27.930 -8.822 -0.476 1.00 29.33 47 ARG B O 1
ATOM 1606 N N . LYS B 1 81 ? 28.611 -8.823 1.676 1.00 25.07 48 LYS B N 1
ATOM 1607 C CA . LYS B 1 81 ? 27.558 -7.918 2.147 1.00 22.26 48 LYS B CA 1
ATOM 1608 C C . LYS B 1 81 ? 28.113 -6.797 2.974 1.00 25.56 48 LYS B C 1
ATOM 1609 O O . LYS B 1 81 ? 28.854 -7.037 3.933 1.00 26.57 48 LYS B O 1
ATOM 1615 N N . VAL B 1 82 ? 27.726 -5.570 2.633 1.00 19.79 49 VAL B N 1
ATOM 1616 C CA . VAL B 1 82 ? 28.060 -4.424 3.444 1.00 18.32 49 VAL B CA 1
ATOM 1617 C C . VAL B 1 82 ? 26.782 -4.098 4.210 1.00 21.63 49 VAL B C 1
ATOM 1618 O O . VAL B 1 82 ? 25.774 -3.723 3.596 1.00 20.72 49 VAL B O 1
ATOM 1622 N N . LEU B 1 83 ? 26.821 -4.264 5.544 1.00 18.13 50 LEU B N 1
ATOM 1623 C CA . LEU B 1 83 ? 25.713 -3.904 6.421 1.00 17.94 50 LEU B CA 1
ATOM 1624 C C . LEU B 1 83 ? 25.992 -2.465 6.865 1.00 19.73 50 LEU B C 1
ATOM 1625 O O . LEU B 1 83 ? 26.892 -2.224 7.682 1.00 18.91 50 LEU B O 1
ATOM 1630 N N . ASN B 1 84 ? 25.290 -1.498 6.254 1.00 15.67 51 ASN B N 1
ATOM 1631 C CA . ASN B 1 84 ? 25.486 -0.081 6.560 1.00 15.95 51 ASN B CA 1
ATOM 1632 C C . ASN B 1 84 ? 24.309 0.341 7.445 1.00 18.78 51 ASN B C 1
ATOM 1633 O O . ASN B 1 84 ? 23.193 0.533 6.949 1.00 17.39 51 ASN B O 1
ATOM 1638 N N . ILE B 1 85 ? 24.556 0.381 8.777 1.00 13.67 52 ILE B N 1
ATOM 1639 C CA . ILE B 1 85 ? 23.546 0.549 9.813 1.00 13.09 52 ILE B CA 1
ATOM 1640 C C . ILE B 1 85 ? 23.486 1.993 10.309 1.00 18.78 52 ILE B C 1
ATOM 1641 O O . ILE B 1 85 ? 24.490 2.534 10.792 1.00 18.27 52 ILE B O 1
ATOM 1646 N N . PHE B 1 86 ? 22.291 2.594 10.221 1.00 15.00 53 PHE B N 1
ATOM 1647 C CA . PHE B 1 86 ? 22.089 3.986 10.586 1.00 13.47 53 PHE B CA 1
ATOM 1648 C C . PHE B 1 86 ? 20.963 4.196 11.598 1.00 17.96 53 PHE B C 1
ATOM 1649 O O . PHE B 1 86 ? 19.892 3.606 11.421 1.00 16.22 53 PHE B O 1
ATOM 1657 N N . PRO B 1 87 ? 21.098 5.186 12.517 1.00 16.06 54 PRO B N 1
ATOM 1658 C CA . PRO B 1 87 ? 19.955 5.551 13.383 1.00 15.76 54 PRO B CA 1
ATOM 1659 C C . PRO B 1 87 ? 18.736 5.946 12.535 1.00 19.96 54 PRO B C 1
ATOM 1660 O O . PRO B 1 87 ? 17.609 5.539 12.838 1.00 18.96 54 PRO B O 1
ATOM 1664 N N . SER B 1 88 ? 18.965 6.714 11.441 1.00 16.71 55 SER B N 1
ATOM 1665 C CA . SER B 1 88 ? 17.938 7.042 10.460 1.00 17.13 55 SER B CA 1
ATOM 1666 C C . SER B 1 88 ? 18.560 7.386 9.115 1.00 21.82 55 SER B C 1
ATOM 1667 O O . SER B 1 88 ? 19.608 8.032 9.059 1.00 21.02 55 SER B O 1
ATOM 1670 N N . ILE B 1 89 ? 17.878 6.981 8.039 1.00 19.35 56 ILE B N 1
ATOM 1671 C CA . ILE B 1 89 ? 18.246 7.307 6.657 1.00 19.64 56 ILE B CA 1
ATOM 1672 C C . ILE B 1 89 ? 17.167 8.196 6.049 1.00 22.75 56 ILE B C 1
ATOM 1673 O O . ILE B 1 89 ? 17.193 8.465 4.849 1.00 23.34 56 ILE B O 1
ATOM 1678 N N . ASP B 1 90 ? 16.227 8.671 6.891 1.00 20.39 57 ASP B N 1
ATOM 1679 C CA . ASP B 1 90 ? 15.147 9.543 6.444 1.00 20.39 57 ASP B CA 1
ATOM 1680 C C . ASP B 1 90 ? 15.673 10.985 6.421 1.00 26.27 57 ASP B C 1
ATOM 1681 O O . ASP B 1 90 ? 15.527 11.707 7.401 1.00 25.79 57 ASP B O 1
ATOM 1686 N N . THR B 1 91 ? 16.305 11.387 5.308 1.00 24.34 58 THR B N 1
ATOM 1687 C CA . THR B 1 91 ? 16.872 12.735 5.147 1.00 26.64 58 THR B CA 1
ATOM 1688 C C . THR B 1 91 ? 16.863 13.199 3.703 1.00 32.54 58 THR B C 1
ATOM 1689 O O . THR B 1 91 ? 17.045 12.393 2.797 1.00 33.19 58 THR B O 1
ATOM 1693 N N . GLY B 1 92 ? 16.655 14.494 3.515 1.00 32.56 59 GLY B N 1
ATOM 1694 C CA . GLY B 1 92 ? 16.634 15.116 2.199 1.00 35.49 59 GLY B CA 1
ATOM 1695 C C . GLY B 1 92 ? 17.986 15.674 1.811 1.00 42.96 59 GLY B C 1
ATOM 1696 O O . GLY B 1 92 ? 18.153 16.174 0.698 1.00 43.85 59 GLY B O 1
ATOM 1697 N N . VAL B 1 93 ? 18.956 15.618 2.739 1.00 41.51 60 VAL B N 1
ATOM 1698 C CA . VAL B 1 93 ? 20.301 16.154 2.544 1.00 43.78 60 VAL B CA 1
ATOM 1699 C C . VAL B 1 93 ? 21.267 15.229 3.262 1.00 49.85 60 VAL B C 1
ATOM 1700 O O . VAL B 1 93 ? 21.107 14.983 4.458 1.00 48.83 60 VAL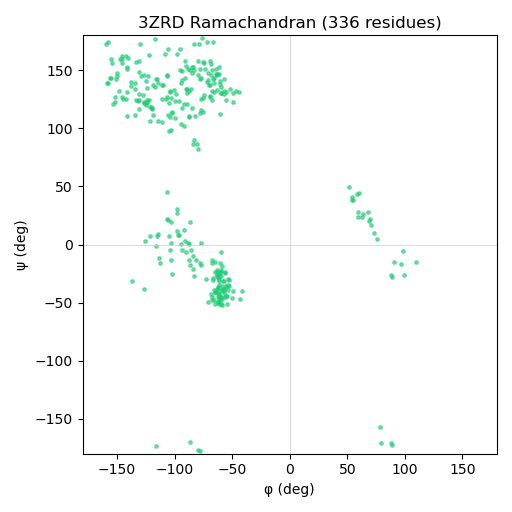 B O 1
ATOM 1704 N N . CYS B 1 94 ? 22.268 14.722 2.535 1.00 48.74 61 CYS B N 1
ATOM 1705 C CA . CYS B 1 94 ? 23.306 13.869 3.112 1.00 48.02 61 CYS B CA 1
ATOM 1706 C C . CYS B 1 94 ? 24.660 14.106 2.440 1.00 49.69 61 CYS B C 1
ATOM 1707 O O . CYS B 1 94 ? 24.734 14.694 1.348 1.00 49.74 61 CYS B O 1
ATOM 1710 N N . ALA B 1 95 ? 25.731 13.711 3.139 1.00 43.75 62 ALA B N 1
ATOM 1711 C CA . ALA B 1 95 ? 27.104 13.861 2.677 1.00 42.97 62 ALA B CA 1
ATOM 1712 C C . ALA B 1 95 ? 27.360 13.002 1.440 1.00 41.77 62 ALA B C 1
ATOM 1713 O O . ALA B 1 95 ? 26.834 11.891 1.332 1.00 39.27 62 ALA B O 1
ATOM 1715 N N . ALA B 1 96 ? 28.175 13.533 0.508 1.00 36.58 63 ALA B N 1
ATOM 1716 C CA . ALA B 1 96 ? 28.570 12.853 -0.726 1.00 35.48 63 ALA B CA 1
ATOM 1717 C C . ALA B 1 96 ? 29.345 11.557 -0.429 1.00 32.97 63 ALA B C 1
ATOM 1718 O O . ALA B 1 96 ? 29.274 10.625 -1.217 1.00 29.64 63 ALA B O 1
ATOM 1720 N N . SER B 1 97 ? 30.073 11.506 0.714 1.00 28.02 64 SER B N 1
ATOM 1721 C CA . SER B 1 97 ? 30.848 10.339 1.134 1.00 26.29 64 SER B CA 1
ATOM 1722 C C . SER B 1 97 ? 29.959 9.123 1.397 1.00 24.78 64 SER B C 1
ATOM 1723 O O . SER B 1 97 ? 30.364 8.018 1.063 1.00 21.73 64 SER B O 1
ATOM 1726 N N . VAL B 1 98 ? 28.759 9.338 1.986 1.00 22.35 65 VAL B N 1
ATOM 1727 C CA . VAL B 1 98 ? 27.767 8.294 2.315 1.00 22.15 65 VAL B CA 1
ATOM 1728 C C . VAL B 1 98 ? 27.337 7.618 1.016 1.00 25.13 65 VAL B C 1
ATOM 1729 O O . VAL B 1 98 ? 27.366 6.382 0.901 1.00 24.02 65 VAL B O 1
ATOM 1733 N N . ARG B 1 99 ? 26.974 8.445 0.024 1.00 22.79 66 ARG B N 1
ATOM 1734 C CA . ARG B 1 99 ? 26.518 7.952 -1.261 1.00 23.41 66 ARG B CA 1
ATOM 1735 C C . ARG B 1 99 ? 27.625 7.262 -2.058 1.00 26.00 66 ARG B C 1
ATOM 1736 O O . ARG B 1 99 ? 27.396 6.155 -2.562 1.00 25.70 66 ARG B O 1
ATOM 1744 N N . LYS B 1 100 ? 28.810 7.897 -2.156 1.00 23.04 67 LYS B N 1
ATOM 1745 C CA . LYS B 1 100 ? 29.958 7.366 -2.903 1.00 24.02 67 LYS B CA 1
ATOM 1746 C C . LYS B 1 100 ? 30.329 5.971 -2.402 1.00 25.85 67 LYS B C 1
ATOM 1747 O O . LYS B 1 100 ? 30.511 5.074 -3.222 1.00 24.89 67 LYS B O 1
ATOM 1750 N N . PHE B 1 101 ? 30.381 5.782 -1.058 1.00 21.66 68 PHE B N 1
ATOM 1751 C CA . PHE B 1 101 ? 30.704 4.497 -0.437 1.00 19.40 68 PHE B CA 1
ATOM 1752 C C . PHE B 1 101 ? 29.705 3.429 -0.873 1.00 22.84 68 PHE B C 1
ATOM 1753 O O . PHE B 1 101 ? 30.127 2.366 -1.321 1.00 22.62 68 PHE B O 1
ATOM 1761 N N . ASN B 1 102 ? 28.397 3.707 -0.727 1.00 19.34 69 ASN B N 1
ATOM 1762 C CA . ASN B 1 102 ? 27.340 2.762 -1.114 1.00 19.43 69 ASN B CA 1
ATOM 1763 C C . ASN B 1 102 ? 27.415 2.419 -2.613 1.00 25.62 69 ASN B C 1
ATOM 1764 O O . ASN B 1 102 ? 27.367 1.243 -2.986 1.00 25.99 69 ASN B O 1
ATOM 1769 N N . GLN B 1 103 ? 27.601 3.446 -3.454 1.00 24.72 70 GLN B N 1
ATOM 1770 C CA . GLN B 1 103 ? 27.717 3.312 -4.905 1.00 27.01 70 GLN B CA 1
ATOM 1771 C C . GLN B 1 103 ? 28.935 2.450 -5.264 1.00 31.97 70 GLN B C 1
ATOM 1772 O O . GLN B 1 103 ? 28.785 1.499 -6.032 1.00 32.97 70 GLN B O 1
ATOM 1778 N N . LEU B 1 104 ? 30.120 2.778 -4.700 1.00 28.05 71 LEU B N 1
ATOM 1779 C CA . LEU B 1 104 ? 31.363 2.048 -4.961 1.00 28.97 71 LEU B CA 1
ATOM 1780 C C . LEU B 1 104 ? 31.296 0.595 -4.510 1.00 32.72 71 LEU B C 1
ATOM 1781 O O . LEU B 1 104 ? 31.641 -0.287 -5.297 1.00 34.67 71 LEU B O 1
ATOM 1786 N N . ALA B 1 105 ? 30.848 0.344 -3.263 1.00 28.80 72 ALA B N 1
ATOM 1787 C CA . ALA B 1 105 ? 30.710 -1.010 -2.727 1.00 28.28 72 ALA B CA 1
ATOM 1788 C C . ALA B 1 105 ? 29.669 -1.807 -3.520 1.00 31.85 72 ALA B C 1
ATOM 1789 O O . ALA B 1 105 ? 29.925 -2.963 -3.856 1.00 32.40 72 ALA B O 1
ATOM 1791 N N . GLY B 1 106 ? 28.545 -1.168 -3.863 1.00 27.76 73 GLY B N 1
ATOM 1792 C CA . GLY B 1 106 ? 27.479 -1.781 -4.657 1.00 29.03 73 GLY B CA 1
ATOM 1793 C C . GLY B 1 106 ? 27.896 -2.082 -6.090 1.00 35.83 73 GLY B C 1
ATOM 1794 O O . GLY B 1 106 ? 27.383 -3.023 -6.710 1.00 36.78 73 GLY B O 1
ATOM 1795 N N . GLU B 1 107 ? 28.840 -1.291 -6.629 1.00 33.70 74 GLU B N 1
ATOM 1796 C CA . GLU B 1 107 ? 29.342 -1.479 -7.991 1.00 36.89 74 GLU B CA 1
ATOM 1797 C C . GLU B 1 107 ? 30.238 -2.690 -8.124 1.00 43.25 74 GLU B C 1
ATOM 1798 O O . GLU B 1 107 ? 30.257 -3.289 -9.201 1.00 46.40 74 GLU B O 1
ATOM 1804 N N . LEU B 1 108 ? 30.960 -3.069 -7.040 1.00 36.95 75 LEU B N 1
ATOM 1805 C CA . LEU B 1 108 ? 31.882 -4.221 -7.029 1.00 37.09 75 LEU B CA 1
ATOM 1806 C C . LEU B 1 108 ? 31.124 -5.516 -7.345 1.00 40.51 75 LEU B C 1
ATOM 1807 O O . LEU B 1 108 ? 29.988 -5.678 -6.905 1.00 38.74 75 LEU B O 1
ATOM 1812 N N . GLU B 1 109 ? 31.737 -6.424 -8.132 1.00 40.31 76 GLU B N 1
ATOM 1813 C CA . GLU B 1 109 ? 31.090 -7.697 -8.469 1.00 41.03 76 GLU B CA 1
ATOM 1814 C C . GLU B 1 109 ? 30.843 -8.564 -7.198 1.00 40.46 76 GLU B C 1
ATOM 1815 O O . GLU B 1 109 ? 31.637 -8.507 -6.262 1.00 36.23 76 GLU B O 1
ATOM 1821 N N . ASN B 1 110 ? 29.728 -9.334 -7.165 1.00 39.50 77 ASN B N 1
ATOM 1822 C CA . ASN B 1 110 ? 29.386 -10.234 -6.053 1.00 38.39 77 ASN B CA 1
ATOM 1823 C C . ASN B 1 110 ? 29.376 -9.509 -4.676 1.00 38.52 77 ASN B C 1
ATOM 1824 O O . ASN B 1 110 ? 29.905 -10.009 -3.678 1.00 36.37 77 ASN B O 1
ATOM 1829 N N . THR B 1 111 ? 28.822 -8.276 -4.666 1.00 33.70 78 THR B N 1
ATOM 1830 C CA . THR B 1 111 ? 28.721 -7.424 -3.483 1.00 30.82 78 THR B CA 1
ATOM 1831 C C . THR B 1 111 ? 27.388 -6.706 -3.502 1.00 34.13 78 THR B C 1
ATOM 1832 O O . THR B 1 111 ? 27.001 -6.123 -4.520 1.00 35.36 78 THR B O 1
ATOM 1836 N N . VAL B 1 112 ? 26.699 -6.753 -2.369 1.00 29.41 79 VAL B N 1
ATOM 1837 C CA . VAL B 1 112 ? 25.429 -6.088 -2.119 1.00 27.48 79 VAL B CA 1
ATOM 1838 C C . VAL B 1 112 ? 25.606 -5.185 -0.898 1.00 26.28 79 VAL B C 1
ATOM 1839 O O . VAL B 1 112 ? 26.309 -5.554 0.046 1.00 23.84 79 VAL B O 1
ATOM 1843 N N . VAL B 1 113 ? 24.940 -4.026 -0.902 1.00 21.48 80 VAL B N 1
ATOM 1844 C CA . VAL B 1 113 ? 24.972 -3.102 0.234 1.00 18.58 80 VAL B CA 1
ATOM 1845 C C . VAL B 1 113 ? 23.583 -3.122 0.849 1.00 21.48 80 VAL B C 1
ATOM 1846 O O . VAL B 1 113 ? 22.597 -2.894 0.144 1.00 21.22 80 VAL B O 1
ATOM 1850 N N . LEU B 1 114 ? 23.509 -3.402 2.148 1.00 17.95 81 LEU B N 1
ATOM 1851 C CA . LEU B 1 114 ? 22.240 -3.423 2.873 1.00 17.56 81 LEU B CA 1
ATOM 1852 C C . LEU B 1 114 ? 22.205 -2.246 3.831 1.00 20.15 81 LEU B C 1
ATOM 1853 O O . LEU B 1 114 ? 22.932 -2.222 4.831 1.00 18.42 81 LEU B O 1
ATOM 1858 N N . CYS B 1 115 ? 21.418 -1.223 3.475 1.00 18.17 82 CYS B N 1
ATOM 1859 C CA . CYS B 1 115 ? 21.267 -0.045 4.317 1.00 17.09 82 CYS B CA 1
ATOM 1860 C C . CYS B 1 115 ? 20.143 -0.337 5.291 1.00 19.15 82 CYS B C 1
ATOM 1861 O O . CYS B 1 115 ? 18.995 -0.516 4.884 1.00 18.50 82 CYS B O 1
ATOM 1864 N N . ILE B 1 116 ? 20.512 -0.490 6.574 1.00 14.92 83 ILE B N 1
ATOM 1865 C CA . ILE B 1 116 ? 19.571 -0.901 7.625 1.00 14.23 83 ILE B CA 1
ATOM 1866 C C . ILE B 1 116 ? 19.293 0.213 8.609 1.00 16.79 83 ILE B C 1
ATOM 1867 O O . ILE B 1 116 ? 20.222 0.878 9.062 1.00 16.46 83 ILE B O 1
ATOM 1872 N N . SER B 1 117 ? 18.014 0.371 8.995 1.00 13.82 84 SER B N 1
ATOM 1873 C CA . SER B 1 117 ? 17.606 1.346 10.023 1.00 13.03 84 SER B CA 1
ATOM 1874 C C . SER B 1 117 ? 16.238 0.939 10.586 1.00 16.46 84 SER B C 1
ATOM 1875 O O . SER B 1 117 ? 15.592 0.029 10.049 1.00 15.57 84 SER B O 1
ATOM 1878 N N . SER B 1 118 ? 15.795 1.644 11.641 1.00 14.33 85 SER B N 1
ATOM 1879 C CA . SER B 1 118 ? 14.476 1.431 12.224 1.00 14.71 85 SER B CA 1
ATOM 1880 C C . SER B 1 118 ? 13.378 2.293 11.531 1.00 19.46 85 SER B C 1
ATOM 1881 O O . SER B 1 118 ? 12.199 2.188 11.890 1.00 18.75 85 SER B O 1
ATOM 1884 N N . ASP B 1 119 ? 13.754 3.105 10.493 1.00 15.62 86 ASP B N 1
ATOM 1885 C CA . ASP B 1 119 ? 12.760 3.853 9.714 1.00 16.18 86 ASP B CA 1
ATOM 1886 C C . ASP B 1 119 ? 11.840 2.846 9.047 1.00 19.57 86 ASP B C 1
ATOM 1887 O O . ASP B 1 119 ? 12.287 1.750 8.661 1.00 18.77 86 ASP B O 1
ATOM 1892 N N . LEU B 1 120 ? 10.573 3.206 8.884 1.00 16.76 87 LEU B N 1
ATOM 1893 C CA . LEU B 1 120 ? 9.680 2.312 8.150 1.00 17.46 87 LEU B CA 1
ATOM 1894 C C . LEU B 1 120 ? 10.098 2.267 6.656 1.00 22.54 87 LEU B C 1
ATOM 1895 O O . LEU B 1 120 ? 10.698 3.232 6.162 1.00 21.67 87 LEU B O 1
ATOM 1900 N N . PRO B 1 121 ? 9.778 1.178 5.917 1.00 22.56 88 PRO B N 1
ATOM 1901 C CA . PRO B 1 121 ? 10.105 1.144 4.476 1.00 24.05 88 PRO B CA 1
ATOM 1902 C C . PRO B 1 121 ? 9.601 2.358 3.685 1.00 31.01 88 PRO B C 1
ATOM 1903 O O . PRO B 1 121 ? 10.278 2.774 2.745 1.00 32.69 88 PRO B O 1
ATOM 1907 N N . PHE B 1 122 ? 8.463 2.967 4.108 1.00 27.59 89 PHE B N 1
ATOM 1908 C CA . PHE B 1 122 ? 7.866 4.158 3.466 1.00 28.76 89 PHE B CA 1
ATOM 1909 C C . PHE B 1 122 ? 8.782 5.390 3.481 1.00 30.93 89 PHE B C 1
ATOM 1910 O O . PHE B 1 122 ? 8.645 6.254 2.621 1.00 33.23 89 PHE B O 1
ATOM 1918 N N . ALA B 1 123 ? 9.677 5.478 4.473 1.00 25.55 90 ALA B N 1
ATOM 1919 C CA . ALA B 1 123 ? 10.605 6.590 4.685 1.00 25.30 90 ALA B CA 1
ATOM 1920 C C . ALA B 1 123 ? 12.052 6.269 4.265 1.00 30.48 90 ALA B C 1
ATOM 1921 O O . ALA B 1 123 ? 12.910 7.148 4.352 1.00 31.24 90 ALA B O 1
ATOM 1923 N N . GLN B 1 124 ? 12.330 5.022 3.860 1.00 27.96 91 GLN B N 1
ATOM 1924 C CA . GLN B 1 124 ? 13.679 4.591 3.479 1.00 28.26 91 GLN B CA 1
ATOM 1925 C C . GLN B 1 124 ? 14.001 4.837 2.011 1.00 36.58 91 GLN B C 1
ATOM 1926 O O . GLN B 1 124 ? 15.178 4.796 1.645 1.00 36.10 91 GLN B O 1
ATOM 1932 N N . SER B 1 125 ? 12.969 5.139 1.186 1.00 35.95 92 SER B N 1
ATOM 1933 C CA . SER B 1 125 ? 13.125 5.422 -0.247 1.00 38.63 92 SER B CA 1
ATOM 1934 C C . SER B 1 125 ? 13.662 6.820 -0.547 1.00 44.94 92 SER B C 1
ATOM 1935 O O . SER B 1 125 ? 14.132 7.060 -1.657 1.00 46.70 92 SER B O 1
ATOM 1938 N N . ARG B 1 126 ? 13.595 7.742 0.432 1.00 42.55 93 ARG B N 1
ATOM 1939 C CA . ARG B 1 126 ? 14.071 9.129 0.304 1.00 43.13 93 ARG B CA 1
ATOM 1940 C C . ARG B 1 126 ? 15.580 9.255 0.501 1.00 44.20 93 ARG B C 1
ATOM 1941 O O . ARG B 1 126 ? 16.145 10.311 0.196 1.00 45.31 93 ARG B O 1
ATOM 1949 N N . PHE B 1 127 ? 16.230 8.200 1.030 1.00 36.62 94 PHE B N 1
ATOM 1950 C CA . PHE B 1 127 ? 17.666 8.222 1.306 1.00 34.41 94 PHE B CA 1
ATOM 1951 C C . PHE B 1 127 ? 18.523 8.447 0.081 1.00 41.25 94 PHE B C 1
ATOM 1952 O O . PHE B 1 127 ? 18.626 7.569 -0.776 1.00 39.20 94 PHE B O 1
ATOM 1960 N N . CYS B 1 128 ? 19.187 9.616 0.045 1.00 43.47 95 CYS B N 1
ATOM 1961 C CA . CYS B 1 128 ? 20.125 10.019 -1.001 1.00 47.03 95 CYS B CA 1
ATOM 1962 C C . CYS B 1 128 ? 21.264 9.000 -1.131 1.00 47.84 95 CYS B C 1
ATOM 1963 O O . CYS B 1 128 ? 21.637 8.641 -2.251 1.00 48.38 95 CYS B O 1
ATOM 1966 N N . GLY B 1 129 ? 21.713 8.466 0.013 1.00 41.41 96 GLY B N 1
ATOM 1967 C CA . GLY B 1 129 ? 22.774 7.469 0.092 1.00 38.98 96 GLY B CA 1
ATOM 1968 C C . GLY B 1 129 ? 22.436 6.111 -0.485 1.00 41.10 96 GLY B C 1
ATOM 1969 O O . GLY B 1 129 ? 23.341 5.303 -0.679 1.00 39.80 96 GLY B O 1
ATOM 1970 N N . ALA B 1 130 ? 21.143 5.831 -0.771 1.00 37.15 97 ALA B N 1
ATOM 1971 C CA . ALA B 1 130 ? 20.739 4.527 -1.313 1.00 37.12 97 ALA B CA 1
ATOM 1972 C C . ALA B 1 130 ? 19.924 4.597 -2.607 1.00 41.79 97 ALA B C 1
ATOM 1973 O O . ALA B 1 130 ? 20.110 3.749 -3.477 1.00 41.88 97 ALA B O 1
ATOM 1975 N N . GLU B 1 131 ? 19.021 5.591 -2.723 1.00 39.51 98 GLU B N 1
ATOM 1976 C CA . GLU B 1 131 ? 18.119 5.809 -3.860 1.00 41.32 98 GLU B CA 1
ATOM 1977 C C . GLU B 1 131 ? 18.792 5.781 -5.239 1.00 45.18 98 GLU B C 1
ATOM 1978 O O . GLU B 1 131 ? 19.726 6.545 -5.502 1.00 45.87 98 GLU B O 1
ATOM 1984 N N . GLY B 1 132 ? 18.296 4.883 -6.091 1.00 41.14 99 GLY B N 1
ATOM 1985 C CA . GLY B 1 132 ? 18.748 4.708 -7.467 1.00 42.31 99 GLY B CA 1
ATOM 1986 C C . GLY B 1 132 ? 20.136 4.129 -7.652 1.00 42.62 99 GLY B C 1
ATOM 1987 O O . GLY B 1 132 ? 20.734 4.300 -8.719 1.00 42.45 99 GLY B O 1
ATOM 1988 N N . LEU B 1 133 ? 20.654 3.423 -6.627 1.00 35.50 100 LEU B N 1
ATOM 1989 C CA . LEU B 1 133 ? 21.980 2.810 -6.688 1.00 34.23 100 LEU B CA 1
ATOM 1990 C C . LEU B 1 133 ? 21.894 1.312 -6.898 1.00 38.51 100 LEU B C 1
ATOM 1991 O O . LEU B 1 133 ? 21.128 0.640 -6.206 1.00 36.12 100 LEU B O 1
ATOM 1996 N N . SER B 1 134 ? 22.694 0.794 -7.858 1.00 37.84 101 SER B N 1
ATOM 1997 C CA . SER B 1 134 ? 22.738 -0.632 -8.186 1.00 38.57 101 SER B CA 1
ATOM 1998 C C . SER B 1 134 ? 23.301 -1.445 -7.014 1.00 38.68 101 SER B C 1
ATOM 1999 O O . SER B 1 134 ? 24.347 -1.086 -6.458 1.00 37.26 101 SER B O 1
ATOM 2002 N N . ASN B 1 135 ? 22.595 -2.542 -6.647 1.00 32.95 102 ASN B N 1
ATOM 2003 C CA . ASN B 1 135 ? 22.996 -3.481 -5.593 1.00 30.68 102 ASN B CA 1
ATOM 2004 C C . ASN B 1 135 ? 23.043 -2.834 -4.191 1.00 30.82 102 ASN B C 1
ATOM 2005 O O . ASN B 1 135 ? 23.776 -3.282 -3.305 1.00 28.59 102 ASN B O 1
ATOM 2010 N N . VAL B 1 136 ? 22.244 -1.776 -4.001 1.00 27.05 103 VAL B N 1
ATOM 2011 C CA . VAL B 1 136 ? 22.085 -1.099 -2.715 1.00 24.03 103 VAL B CA 1
ATOM 2012 C C . VAL B 1 136 ? 20.624 -1.201 -2.399 1.00 28.67 103 VAL B C 1
ATOM 2013 O O . VAL B 1 136 ? 19.791 -0.716 -3.174 1.00 30.01 103 VAL B O 1
ATOM 2017 N N . ILE B 1 137 ? 20.299 -1.864 -1.283 1.00 23.34 104 ILE B N 1
ATOM 2018 C CA . ILE B 1 137 ? 18.900 -2.023 -0.899 1.00 23.11 104 ILE B CA 1
ATOM 2019 C C . ILE B 1 137 ? 18.688 -1.600 0.548 1.00 25.02 104 ILE B C 1
ATOM 2020 O O . ILE B 1 137 ? 19.545 -1.816 1.410 1.00 24.12 104 ILE B O 1
ATOM 2025 N N . THR B 1 138 ? 17.535 -1.018 0.808 1.00 19.14 105 THR B N 1
ATOM 2026 C CA . THR B 1 138 ? 17.183 -0.609 2.155 1.00 17.46 105 THR B CA 1
ATOM 2027 C C . THR B 1 138 ? 16.443 -1.745 2.835 1.00 19.78 105 THR B C 1
ATOM 2028 O O . THR B 1 138 ? 15.651 -2.465 2.204 1.00 19.26 105 THR B O 1
ATOM 2032 N N . LEU B 1 139 ? 16.697 -1.903 4.134 1.00 16.37 106 LEU B N 1
ATOM 2033 C CA . LEU B 1 139 ? 16.014 -2.894 4.960 1.00 16.08 106 LEU B CA 1
ATOM 2034 C C . LEU B 1 139 ? 15.588 -2.237 6.278 1.00 18.46 106 LEU B C 1
ATOM 2035 O O . LEU B 1 139 ? 16.385 -1.522 6.893 1.00 16.41 106 LEU B O 1
ATOM 2040 N N . SER B 1 140 ? 14.328 -2.481 6.690 1.00 15.02 107 SER B N 1
ATOM 2041 C CA . SER B 1 140 ? 13.735 -1.941 7.918 1.00 14.57 107 SER B CA 1
ATOM 2042 C C . SER B 1 140 ? 13.595 -3.004 9.009 1.00 16.70 107 SER B C 1
ATOM 2043 O O . SER B 1 140 ? 13.257 -4.166 8.721 1.00 16.53 107 SER B O 1
ATOM 2046 N N . THR B 1 141 ? 13.760 -2.576 10.276 1.00 14.77 108 THR B N 1
ATOM 2047 C CA . THR B 1 141 ? 13.565 -3.447 11.455 1.00 15.69 108 THR B CA 1
ATOM 2048 C C . THR B 1 141 ? 12.079 -3.463 11.894 1.00 19.42 108 THR B C 1
ATOM 2049 O O . THR B 1 141 ? 11.778 -3.861 13.034 1.00 19.72 108 THR B O 1
ATOM 2053 N N . LEU B 1 142 ? 11.150 -3.077 10.983 1.00 15.24 109 LEU B N 1
ATOM 2054 C CA . LEU B 1 142 ? 9.693 -3.111 11.214 1.00 15.39 109 LEU B CA 1
ATOM 2055 C C . LEU B 1 142 ? 9.315 -4.539 11.684 1.00 20.08 109 LEU B C 1
ATOM 2056 O O . LEU B 1 142 ? 8.431 -4.715 12.534 1.00 19.63 109 LEU B O 1
ATOM 2061 N N . ARG B 1 143 ? 10.011 -5.542 11.117 1.00 17.21 110 ARG B N 1
ATOM 2062 C CA . ARG B 1 143 ? 9.942 -6.948 11.489 1.00 17.59 110 ARG B CA 1
ATOM 2063 C C . ARG B 1 143 ? 11.383 -7.443 11.653 1.00 20.89 110 ARG B C 1
ATOM 2064 O O . ARG B 1 143 ? 12.314 -6.841 11.096 1.00 18.54 110 AR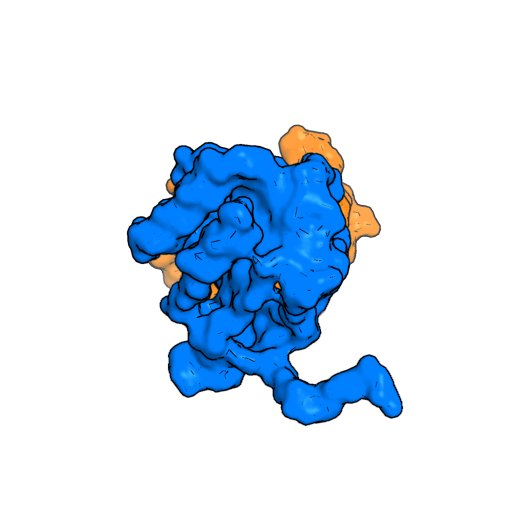G B O 1
ATOM 2072 N N . GLY B 1 144 ? 11.559 -8.524 12.412 1.00 17.91 111 GLY B N 1
ATOM 2073 C CA . GLY B 1 144 ? 12.893 -9.077 12.637 1.00 18.28 111 GLY B CA 1
ATOM 2074 C C . GLY B 1 144 ? 13.795 -8.187 13.470 1.00 18.39 111 GLY B C 1
ATOM 2075 O O . GLY B 1 144 ? 15.018 -8.279 13.343 1.00 18.94 111 GLY B O 1
ATOM 2076 N N . ALA B 1 145 ? 13.203 -7.359 14.371 1.00 15.80 112 ALA B N 1
ATOM 2077 C CA . ALA B 1 145 ? 13.925 -6.405 15.244 1.00 15.94 112 ALA B CA 1
ATOM 2078 C C . ALA B 1 145 ? 14.981 -6.996 16.191 1.00 19.56 112 ALA B C 1
ATOM 2079 O O . ALA B 1 145 ? 15.854 -6.256 16.639 1.00 18.79 112 ALA B O 1
ATOM 2081 N N . ASP B 1 146 ? 14.937 -8.323 16.465 1.00 16.43 113 ASP B N 1
ATOM 2082 C CA . ASP B 1 146 ? 15.955 -9.005 17.277 1.00 16.85 113 ASP B CA 1
ATOM 2083 C C . ASP B 1 146 ? 17.354 -8.884 16.608 1.00 20.65 113 ASP B C 1
ATOM 2084 O O . ASP B 1 146 ? 18.372 -9.072 17.264 1.00 19.89 113 ASP B O 1
ATOM 2089 N N . PHE B 1 147 ? 17.387 -8.511 15.303 1.00 17.99 114 PHE B N 1
ATOM 2090 C CA . PHE B 1 147 ? 18.599 -8.179 14.570 1.00 18.14 114 PHE B CA 1
ATOM 2091 C C . PHE B 1 147 ? 19.428 -7.159 15.378 1.00 21.81 114 PHE B C 1
ATOM 2092 O O . PHE B 1 147 ? 20.640 -7.293 15.437 1.00 21.28 114 PHE B O 1
ATOM 2100 N N . LYS B 1 148 ? 18.772 -6.106 15.920 1.00 19.34 115 LYS B N 1
ATOM 2101 C CA . LYS B 1 148 ? 19.420 -4.995 16.640 1.00 18.66 115 LYS B CA 1
ATOM 2102 C C . LYS B 1 148 ? 20.310 -5.458 17.798 1.00 24.12 115 LYS B C 1
ATOM 2103 O O . LYS B 1 148 ? 21.490 -5.113 17.816 1.00 24.94 115 LYS B O 1
ATOM 2109 N N . GLN B 1 149 ? 19.775 -6.312 18.688 1.00 23.23 116 GLN B N 1
ATOM 2110 C CA . GLN B 1 149 ? 20.513 -6.906 19.820 1.00 24.83 116 GLN B CA 1
ATOM 2111 C C . GLN B 1 149 ? 21.586 -7.873 19.299 1.00 27.48 116 GLN B C 1
ATOM 2112 O O . GLN B 1 149 ? 22.734 -7.822 19.758 1.00 26.10 116 GLN B O 1
ATOM 2118 N N . ALA B 1 150 ? 21.215 -8.728 18.319 1.00 24.11 117 ALA B N 1
ATOM 2119 C CA . ALA B 1 150 ? 22.103 -9.739 17.724 1.00 25.23 117 ALA B CA 1
ATOM 2120 C C . ALA B 1 150 ? 23.367 -9.133 17.115 1.00 28.63 117 ALA B C 1
ATOM 2121 O O . ALA B 1 150 ? 24.421 -9.770 17.145 1.00 30.27 117 ALA B O 1
ATOM 2123 N N . TYR B 1 151 ? 23.272 -7.889 16.607 1.00 22.88 118 TYR B N 1
ATOM 2124 C CA . TYR B 1 151 ? 24.390 -7.186 15.977 1.00 21.46 118 TYR B CA 1
ATOM 2125 C C . TYR B 1 151 ? 25.033 -6.089 16.817 1.00 25.71 118 TYR B C 1
ATOM 2126 O O . TYR B 1 151 ? 25.907 -5.377 16.322 1.00 24.97 118 TYR B O 1
ATOM 2135 N N . GLY B 1 152 ? 24.613 -5.984 18.073 1.00 23.21 119 GLY B N 1
ATOM 2136 C CA . GLY B 1 152 ? 25.134 -5.016 19.029 1.00 23.82 119 GLY B CA 1
ATOM 2137 C C . GLY B 1 152 ? 25.005 -3.568 18.602 1.00 25.09 119 GLY B C 1
ATOM 2138 O O . GLY B 1 152 ? 25.953 -2.795 18.756 1.00 25.17 119 GLY B O 1
ATOM 2139 N N . VAL B 1 153 ? 23.836 -3.206 18.045 1.00 19.70 120 VAL B N 1
ATOM 2140 C CA . VAL B 1 153 ? 23.517 -1.855 17.548 1.00 18.07 120 VAL B CA 1
ATOM 2141 C C . VAL B 1 153 ? 22.208 -1.312 18.192 1.00 23.17 120 VAL B C 1
ATOM 2142 O O . VAL B 1 153 ? 21.751 -0.226 17.843 1.00 20.78 120 VAL B O 1
ATOM 2146 N N . ALA B 1 154 ? 21.612 -2.077 19.118 1.00 21.74 121 ALA B N 1
ATOM 2147 C CA . ALA B 1 154 ? 20.360 -1.695 19.745 1.00 22.45 121 ALA B CA 1
ATOM 2148 C C . ALA B 1 154 ? 20.500 -0.590 20.783 1.00 26.21 121 ALA B C 1
ATOM 2149 O O . ALA B 1 154 ? 21.092 -0.811 21.835 1.00 26.83 121 ALA B O 1
ATOM 2151 N N . ILE B 1 155 ? 19.920 0.595 20.502 1.00 22.92 122 ILE B N 1
ATOM 2152 C CA . ILE B 1 155 ? 19.872 1.674 21.494 1.00 24.86 122 ILE B CA 1
ATOM 2153 C C . ILE B 1 155 ? 18.620 1.377 22.374 1.00 32.43 122 ILE B C 1
ATOM 2154 O O . ILE B 1 155 ? 17.518 1.306 21.852 1.00 30.87 122 ILE B O 1
ATOM 2159 N N . THR B 1 156 ? 18.820 1.125 23.678 1.00 34.01 123 THR B N 1
ATOM 2160 C CA . THR B 1 156 ? 17.763 0.700 24.611 1.00 36.96 123 THR B CA 1
ATOM 2161 C C . THR B 1 156 ? 17.195 1.768 25.550 1.00 43.36 123 THR B C 1
ATOM 2162 O O . THR B 1 156 ? 16.055 1.617 26.021 1.00 43.76 123 THR B O 1
ATOM 2166 N N . GLU B 1 157 ? 17.983 2.819 25.845 1.00 40.22 124 GLU B N 1
ATOM 2167 C CA . GLU B 1 157 ? 17.564 3.901 26.743 1.00 42.08 124 GLU B CA 1
ATOM 2168 C C . GLU B 1 157 ? 17.869 5.303 26.186 1.00 45.06 124 GLU B C 1
ATOM 2169 O O . GLU B 1 157 ? 18.733 5.437 25.321 1.00 44.80 124 GLU B O 1
ATOM 2172 N N . GLY B 1 158 ? 17.132 6.312 26.660 1.00 40.79 125 GLY B N 1
ATOM 2173 C CA . GLY B 1 158 ? 17.283 7.701 26.230 1.00 39.95 125 GLY B CA 1
ATOM 2174 C C . GLY B 1 158 ? 16.449 8.090 25.014 1.00 39.93 125 GLY B C 1
ATOM 2175 O O . GLY B 1 158 ? 15.620 7.298 24.562 1.00 38.08 125 GLY B O 1
ATOM 2176 N N . PRO B 1 159 ? 16.666 9.302 24.436 1.00 36.06 126 PRO B N 1
ATOM 2177 C CA . PRO B 1 159 ? 15.845 9.739 23.280 1.00 34.51 126 PRO B CA 1
ATOM 2178 C C . PRO B 1 159 ? 15.941 8.916 22.004 1.00 33.69 126 PRO B C 1
ATOM 2179 O O . PRO B 1 159 ? 14.997 8.905 21.214 1.00 31.88 126 PRO B O 1
ATOM 2183 N N . LEU B 1 160 ? 17.086 8.257 21.791 1.00 28.03 127 LEU B N 1
ATOM 2184 C CA . LEU B 1 160 ? 17.331 7.445 20.609 1.00 25.80 127 LEU B CA 1
ATOM 2185 C C . LEU B 1 160 ? 16.924 5.988 20.830 1.00 27.22 127 LEU B C 1
ATOM 2186 O O . LEU B 1 160 ? 17.100 5.181 19.926 1.00 24.31 127 LEU B O 1
ATOM 2191 N N . ALA B 1 161 ? 16.359 5.649 22.017 1.00 26.41 128 ALA B N 1
ATOM 2192 C CA . ALA B 1 161 ? 15.905 4.281 22.298 1.00 26.46 128 ALA B CA 1
ATOM 2193 C C . ALA B 1 161 ? 14.880 3.800 21.248 1.00 28.47 128 ALA B C 1
ATOM 2194 O O . ALA B 1 161 ? 13.976 4.554 20.860 1.00 28.91 128 ALA B O 1
ATOM 2196 N N . GLY B 1 162 ? 15.106 2.591 20.733 1.00 22.41 129 GLY B N 1
ATOM 2197 C CA . GLY B 1 162 ? 14.291 2.002 19.673 1.00 21.06 129 GLY B CA 1
ATOM 2198 C C . GLY B 1 162 ? 14.889 2.157 18.290 1.00 22.06 129 GLY B C 1
ATOM 2199 O O . GLY B 1 162 ? 14.368 1.596 17.325 1.00 21.56 129 GLY B O 1
ATOM 2200 N N . LEU B 1 163 ? 16.008 2.905 18.186 1.00 17.96 130 LEU B N 1
ATOM 2201 C CA . LEU B 1 163 ? 16.748 3.068 16.934 1.00 16.68 130 LEU B CA 1
ATOM 2202 C C . LEU B 1 163 ? 18.019 2.252 17.010 1.00 20.00 130 LEU B C 1
ATOM 2203 O O . LEU B 1 163 ? 18.428 1.831 18.100 1.00 21.38 130 LEU B O 1
ATOM 2208 N N . THR B 1 164 ? 18.690 2.093 15.871 1.00 15.41 131 THR B N 1
ATOM 2209 C CA . THR B 1 164 ? 19.996 1.437 15.850 1.00 14.90 131 THR B CA 1
ATOM 2210 C C . THR B 1 164 ? 21.077 2.520 16.016 1.00 20.83 131 THR B C 1
ATOM 2211 O O . THR B 1 164 ? 20.848 3.696 15.707 1.00 20.52 131 THR B O 1
ATOM 2215 N N . ALA B 1 165 ? 22.265 2.118 16.473 1.00 17.56 132 ALA B N 1
ATOM 2216 C CA . ALA B 1 165 ? 23.419 3.009 16.517 1.00 18.37 132 ALA B CA 1
ATOM 2217 C C . ALA B 1 165 ? 23.977 3.101 15.074 1.00 20.58 132 ALA B C 1
ATOM 2218 O O . ALA B 1 165 ? 23.402 2.524 14.139 1.00 18.60 132 ALA B O 1
ATOM 2220 N N . ARG B 1 166 ? 25.076 3.845 14.887 1.00 17.70 133 ARG B N 1
ATOM 2221 C CA . ARG B 1 166 ? 25.725 3.934 13.585 1.00 16.36 133 ARG B CA 1
ATOM 2222 C C . ARG B 1 166 ? 26.868 2.918 13.555 1.00 17.94 133 ARG B C 1
ATOM 2223 O O . ARG B 1 166 ? 27.737 2.952 14.416 1.00 17.78 133 ARG B O 1
ATOM 2231 N N . ALA B 1 167 ? 26.844 2.014 12.577 1.00 14.29 134 ALA B N 1
ATOM 2232 C CA . ALA B 1 167 ? 27.869 0.982 12.393 1.00 15.76 134 ALA B CA 1
ATOM 2233 C C . ALA B 1 167 ? 27.963 0.484 10.951 1.00 19.13 134 ALA B C 1
ATOM 2234 O O . ALA B 1 167 ? 27.011 0.590 10.172 1.00 16.54 134 ALA B O 1
ATOM 2236 N N . VAL B 1 168 ? 29.111 -0.114 10.627 1.00 17.07 135 VAL B N 1
ATOM 2237 C CA . VAL B 1 168 ? 29.333 -0.771 9.350 1.00 17.05 135 VAL B CA 1
ATOM 2238 C C . VAL B 1 168 ? 29.909 -2.135 9.672 1.00 20.35 135 VAL B C 1
ATOM 2239 O O . VAL B 1 168 ? 30.887 -2.232 10.418 1.00 19.56 135 VAL B O 1
ATOM 2243 N N . VAL B 1 169 ? 29.249 -3.182 9.172 1.00 16.84 136 VAL B N 1
ATOM 2244 C CA . VAL B 1 169 ? 29.716 -4.562 9.324 1.00 18.93 136 VAL B CA 1
ATOM 2245 C C . VAL B 1 169 ? 29.842 -5.150 7.910 1.00 24.74 136 VAL B C 1
ATOM 2246 O O . VAL B 1 169 ? 28.862 -5.149 7.158 1.00 24.60 136 VAL B O 1
ATOM 2250 N N . VAL B 1 170 ? 31.048 -5.617 7.553 1.00 21.58 137 VAL B N 1
ATOM 2251 C CA . VAL B 1 170 ? 31.302 -6.189 6.231 1.00 23.08 137 VAL B CA 1
ATOM 2252 C C . VAL B 1 170 ? 31.432 -7.695 6.358 1.00 29.19 137 VAL B C 1
ATOM 2253 O O . VAL B 1 170 ? 32.193 -8.179 7.197 1.00 28.59 137 VAL B O 1
ATOM 2257 N N . LEU B 1 171 ? 30.645 -8.420 5.543 1.00 27.33 138 LEU B N 1
ATOM 2258 C CA . LEU B 1 171 ? 30.553 -9.878 5.535 1.00 29.31 138 LEU B CA 1
ATOM 2259 C C . LEU B 1 171 ? 31.045 -10.445 4.209 1.00 35.07 138 LEU B C 1
ATOM 2260 O O . LEU B 1 171 ? 30.746 -9.882 3.158 1.00 34.89 138 LEU B O 1
ATOM 2265 N N . ASP B 1 172 ? 31.740 -11.585 4.240 1.00 35.06 139 ASP B N 1
ATOM 2266 C CA . ASP B 1 172 ? 32.173 -12.243 3.006 1.00 37.31 139 ASP B CA 1
ATOM 2267 C C . ASP B 1 172 ? 31.045 -13.182 2.496 1.00 42.67 139 ASP B C 1
ATOM 2268 O O . ASP B 1 172 ? 29.939 -13.163 3.049 1.00 40.68 139 ASP B O 1
ATOM 2273 N N . GLY B 1 173 ? 31.347 -14.010 1.490 1.00 43.47 140 GLY B N 1
ATOM 2274 C CA . GLY B 1 173 ? 30.398 -14.959 0.907 1.00 45.08 140 GLY B CA 1
ATOM 2275 C C . GLY B 1 173 ? 29.728 -15.898 1.899 1.00 50.89 140 GLY B C 1
ATOM 2276 O O . GLY B 1 173 ? 28.526 -16.177 1.782 1.00 50.69 140 GLY B O 1
ATOM 2277 N N . GLN B 1 174 ? 30.501 -16.379 2.898 1.00 48.22 141 GLN B N 1
ATOM 2278 C CA . GLN B 1 174 ? 30.024 -17.321 3.916 1.00 48.23 141 GLN B CA 1
ATOM 2279 C C . GLN B 1 174 ? 29.621 -16.665 5.243 1.00 49.26 141 GLN B C 1
ATOM 2280 O O . GLN B 1 174 ? 29.661 -17.321 6.287 1.00 49.57 141 GLN B O 1
ATOM 2281 N N . ASP B 1 175 ? 29.194 -15.373 5.200 1.00 42.45 142 ASP B N 1
ATOM 2282 C CA . ASP B 1 175 ? 28.749 -14.589 6.363 1.00 38.79 142 ASP B CA 1
ATOM 2283 C C . ASP B 1 175 ? 29.774 -14.405 7.490 1.00 40.89 142 ASP B C 1
ATOM 2284 O O . ASP B 1 175 ? 29.398 -14.116 8.633 1.00 38.98 142 ASP B O 1
ATOM 2289 N N . ASN B 1 176 ? 31.074 -14.526 7.149 1.00 38.16 143 ASN B N 1
ATOM 2290 C CA . ASN B 1 176 ? 32.173 -14.290 8.081 1.00 37.56 143 ASN B CA 1
ATOM 2291 C C . ASN B 1 176 ? 32.521 -12.808 8.043 1.00 37.08 143 ASN B C 1
ATOM 2292 O O . ASN B 1 176 ? 32.633 -12.235 6.953 1.00 36.05 143 ASN B O 1
ATOM 2297 N N . VAL B 1 177 ? 32.649 -12.185 9.228 1.00 30.62 144 VAL B N 1
ATOM 2298 C CA . VAL B 1 177 ? 32.933 -10.747 9.358 1.00 28.24 144 VAL B CA 1
ATOM 2299 C C . VAL B 1 177 ? 34.352 -10.476 8.891 1.00 33.63 144 VAL B C 1
ATOM 2300 O O . VAL B 1 177 ? 35.288 -11.130 9.361 1.00 35.40 144 VAL B O 1
ATOM 2304 N N . ILE B 1 178 ? 34.516 -9.527 7.955 1.00 29.40 145 ILE B N 1
ATOM 2305 C CA . ILE B 1 178 ? 35.853 -9.153 7.452 1.00 29.33 145 ILE B CA 1
ATOM 2306 C C . ILE B 1 178 ? 36.212 -7.701 7.883 1.00 30.99 145 ILE B C 1
ATOM 2307 O O . ILE B 1 178 ? 37.385 -7.308 7.884 1.00 30.17 145 ILE B O 1
ATOM 2312 N N . TYR B 1 179 ? 35.193 -6.945 8.313 1.00 25.54 146 TYR B N 1
ATOM 2313 C CA . TYR B 1 179 ? 35.339 -5.589 8.839 1.00 24.30 146 TYR B CA 1
ATOM 2314 C C . TYR B 1 179 ? 34.128 -5.223 9.695 1.00 27.42 146 TYR B C 1
ATOM 2315 O O . TYR B 1 179 ? 32.997 -5.536 9.327 1.00 26.33 146 TYR B O 1
ATOM 2324 N N . SER B 1 180 ? 34.363 -4.549 10.829 1.00 24.80 147 SER B N 1
ATOM 2325 C CA . SER B 1 180 ? 33.276 -4.013 11.668 1.00 24.84 147 SER B CA 1
ATOM 2326 C C . SER B 1 180 ? 33.735 -2.771 12.411 1.00 27.11 147 SER B C 1
ATOM 2327 O O . SER B 1 180 ? 34.895 -2.696 12.817 1.00 28.34 147 SER B O 1
ATOM 2330 N N . GLU B 1 181 ? 32.836 -1.784 12.547 1.00 22.50 148 GLU B N 1
ATOM 2331 C CA . GLU B 1 181 ? 33.131 -0.525 13.210 1.00 20.27 148 GLU B CA 1
ATOM 2332 C C . GLU B 1 181 ? 31.850 0.068 13.767 1.00 24.73 148 GLU B C 1
ATOM 2333 O O . GLU B 1 181 ? 30.916 0.325 13.006 1.00 22.89 148 GLU B O 1
ATOM 2339 N N . LEU B 1 182 ? 31.811 0.273 15.084 1.00 23.12 149 LEU B N 1
ATOM 2340 C CA . LEU B 1 182 ? 30.688 0.920 15.766 1.00 22.65 149 LEU B CA 1
ATOM 2341 C C . LEU B 1 182 ? 31.226 2.320 16.065 1.00 25.60 149 LEU B C 1
ATOM 2342 O O . LEU B 1 182 ? 32.192 2.453 16.823 1.00 25.18 149 LEU B O 1
ATOM 2347 N N . VAL B 1 183 ? 30.704 3.351 15.374 1.00 21.64 150 VAL B N 1
ATOM 2348 C CA . VAL B 1 183 ? 31.259 4.694 15.596 1.00 23.40 150 VAL B CA 1
ATOM 2349 C C . VAL B 1 183 ? 30.978 5.235 16.991 1.00 27.42 150 VAL B C 1
ATOM 2350 O O . VAL B 1 183 ? 29.854 5.111 17.481 1.00 26.87 150 VAL B O 1
ATOM 2354 N N . ASN B 1 184 ? 32.020 5.771 17.648 1.00 24.21 151 ASN B N 1
ATOM 2355 C CA . ASN B 1 184 ? 31.921 6.307 19.010 1.00 25.41 151 ASN B CA 1
ATOM 2356 C C . ASN B 1 184 ? 31.051 7.546 19.073 1.00 29.21 151 ASN B C 1
ATOM 2357 O O . ASN B 1 184 ? 30.391 7.786 20.085 1.00 31.45 151 ASN B O 1
ATOM 2362 N N . GLU B 1 185 ? 31.027 8.316 17.983 1.00 24.49 152 GLU B N 1
ATOM 2363 C CA . GLU B 1 185 ? 30.179 9.490 17.857 1.00 25.01 152 GLU B CA 1
ATOM 2364 C C . GLU B 1 185 ? 29.250 9.208 16.664 1.00 29.02 152 GLU B C 1
ATOM 2365 O O . GLU B 1 185 ? 29.715 9.110 15.521 1.00 26.94 152 GLU B O 1
ATOM 2371 N N . ILE B 1 186 ? 27.946 9.019 16.947 1.00 27.04 153 ILE B N 1
ATOM 2372 C CA . ILE B 1 186 ? 26.918 8.693 15.948 1.00 26.40 153 ILE B CA 1
ATOM 2373 C C . ILE B 1 186 ? 26.951 9.614 14.716 1.00 31.58 153 ILE B C 1
ATOM 2374 O O . ILE B 1 186 ? 26.808 9.134 13.592 1.00 31.71 153 ILE B O 1
ATOM 2379 N N . THR B 1 187 ? 27.190 10.920 14.943 1.00 29.59 154 THR B N 1
ATOM 2380 C CA . THR B 1 187 ? 27.296 11.988 13.946 1.00 30.52 154 THR B CA 1
ATOM 2381 C C . THR B 1 187 ? 28.473 11.805 12.959 1.00 35.13 154 THR B C 1
ATOM 2382 O O . THR B 1 187 ? 28.403 12.338 11.850 1.00 36.92 154 THR B O 1
ATOM 2386 N N . THR B 1 188 ? 29.536 11.056 13.338 1.00 30.11 155 THR B N 1
ATOM 2387 C CA . THR B 1 188 ? 30.688 10.865 12.442 1.00 28.35 155 THR B CA 1
ATOM 2388 C C . THR B 1 188 ? 30.510 9.658 11.522 1.00 29.90 155 THR B C 1
ATOM 2389 O O . THR B 1 188 ? 29.848 8.689 11.883 1.00 29.31 155 THR B O 1
ATOM 2393 N N . GLU B 1 189 ? 31.119 9.704 10.347 1.00 25.49 156 GLU B N 1
ATOM 2394 C CA . GLU B 1 189 ? 31.002 8.581 9.421 1.00 25.15 156 GLU B CA 1
ATOM 2395 C C . GLU B 1 189 ? 31.995 7.484 9.749 1.00 26.48 156 GLU B C 1
ATOM 2396 O O . GLU B 1 189 ? 33.085 7.784 10.244 1.00 26.06 156 GLU B O 1
ATOM 2402 N N . PRO B 1 190 ? 31.656 6.210 9.450 1.00 22.72 157 PRO B N 1
ATOM 2403 C CA . PRO B 1 190 ? 32.624 5.121 9.649 1.00 22.66 157 PRO B CA 1
ATOM 2404 C C . PRO B 1 190 ? 33.794 5.282 8.690 1.00 23.13 157 PRO B C 1
ATOM 2405 O O . PRO B 1 190 ? 33.776 6.173 7.839 1.00 21.91 157 PRO B O 1
ATOM 2409 N N . ASN B 1 191 ? 34.813 4.438 8.837 1.00 19.23 158 ASN B N 1
ATOM 2410 C CA . ASN B 1 191 ? 35.968 4.506 7.956 1.00 19.32 158 ASN B CA 1
ATOM 2411 C C . ASN B 1 191 ? 35.653 3.743 6.656 1.00 21.65 158 ASN B C 1
ATOM 2412 O O . ASN B 1 191 ? 35.921 2.549 6.551 1.00 21.02 158 ASN B O 1
ATOM 2417 N N . TYR B 1 192 ? 35.109 4.461 5.672 1.00 20.66 159 TYR B N 1
ATOM 2418 C CA . TYR B 1 192 ? 34.710 3.946 4.355 1.00 21.70 159 TYR B CA 1
ATOM 2419 C C . TYR B 1 192 ? 35.876 3.386 3.549 1.00 26.43 159 TYR B C 1
ATOM 2420 O O . TYR B 1 192 ? 35.725 2.365 2.873 1.00 26.75 159 TYR B O 1
ATOM 2429 N N . ASP B 1 193 ? 37.057 4.027 3.652 1.00 24.00 160 ASP B N 1
ATOM 2430 C CA . ASP B 1 193 ? 38.256 3.591 2.947 1.00 24.80 160 ASP B CA 1
ATOM 2431 C C . ASP B 1 193 ? 38.695 2.228 3.455 1.00 28.32 160 ASP B C 1
ATOM 2432 O O . ASP B 1 193 ? 39.005 1.350 2.646 1.00 26.77 160 ASP B O 1
ATOM 2437 N N . ALA B 1 194 ? 38.611 2.016 4.789 1.00 24.42 161 ALA B N 1
ATOM 2438 C CA . ALA B 1 194 ? 38.953 0.746 5.436 1.00 23.74 161 ALA B CA 1
ATOM 2439 C C . ALA B 1 194 ? 37.947 -0.350 5.068 1.00 25.61 161 ALA B C 1
ATOM 2440 O O . ALA B 1 194 ? 38.353 -1.488 4.796 1.00 25.57 161 ALA B O 1
ATOM 2442 N N . ALA B 1 195 ? 36.629 -0.014 5.066 1.00 20.48 162 ALA B N 1
ATOM 2443 C CA . ALA B 1 195 ? 35.576 -0.978 4.723 1.00 20.40 162 ALA B CA 1
ATOM 2444 C C . ALA B 1 195 ? 35.778 -1.472 3.280 1.00 24.96 162 ALA B C 1
ATOM 2445 O O . ALA B 1 195 ? 35.720 -2.679 3.029 1.00 25.78 162 ALA B O 1
ATOM 2447 N N . LEU B 1 196 ? 36.086 -0.543 2.351 1.00 22.82 163 LEU B N 1
ATOM 2448 C CA . LEU B 1 196 ? 36.349 -0.870 0.946 1.00 25.33 163 LEU B CA 1
ATOM 2449 C C . LEU B 1 196 ? 37.601 -1.698 0.791 1.00 32.34 163 LEU B C 1
ATOM 2450 O O . LEU B 1 196 ? 37.620 -2.610 -0.037 1.00 32.97 163 LEU B O 1
ATOM 2455 N N . ALA B 1 197 ? 38.647 -1.385 1.587 1.00 30.09 164 ALA B N 1
ATOM 2456 C CA . ALA B 1 197 ? 39.929 -2.090 1.568 1.00 31.88 164 ALA B CA 1
ATOM 2457 C C . ALA B 1 197 ? 39.755 -3.551 1.953 1.00 36.47 164 ALA B C 1
ATOM 2458 O O . ALA B 1 197 ? 40.378 -4.419 1.339 1.00 37.16 164 ALA B O 1
ATOM 2460 N N . ALA B 1 198 ? 38.842 -3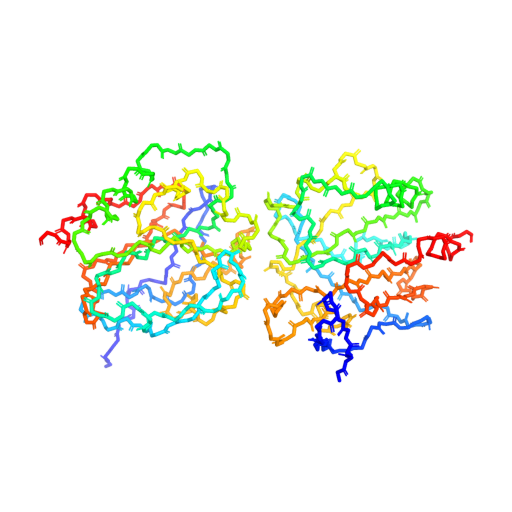.825 2.908 1.00 32.98 165 ALA B N 1
ATOM 2461 C CA . ALA B 1 198 ? 38.515 -5.179 3.353 1.00 33.56 165 ALA B CA 1
ATOM 2462 C C . ALA B 1 198 ? 37.915 -6.020 2.207 1.00 37.61 165 ALA B C 1
ATOM 2463 O O . ALA B 1 198 ? 38.099 -7.239 2.187 1.00 40.48 165 ALA B O 1
ATOM 2465 N N . LEU B 1 199 ? 37.237 -5.368 1.242 1.00 32.12 166 LEU B N 1
ATOM 2466 C CA . LEU B 1 199 ? 36.607 -6.045 0.100 1.00 33.03 166 LEU B CA 1
ATOM 2467 C C . LEU B 1 199 ? 37.565 -6.310 -1.066 1.00 39.91 166 LEU B C 1
ATOM 2468 O O . LEU B 1 199 ? 37.270 -7.168 -1.898 1.00 41.21 166 LEU B O 1
ATOM 2473 N N . LYS B 1 200 ? 38.687 -5.568 -1.135 1.00 37.08 167 LYS B N 1
ATOM 2474 C CA . LYS B 1 200 ? 39.669 -5.673 -2.217 1.00 43.40 167 LYS B CA 1
ATOM 2475 C C . LYS B 1 200 ? 40.263 -7.078 -2.393 1.00 56.35 167 LYS B C 1
ATOM 2476 O O . LYS B 1 200 ? 40.418 -7.805 -1.384 1.00 57.36 167 LYS B O 1
#